Protein AF-A0A353RGP3-F1 (afdb_monomer_lite)

Structure (mmCIF, N/CA/C/O backbone):
data_AF-A0A353RGP3-F1
#
_entry.id   AF-A0A353RGP3-F1
#
loop_
_atom_site.group_PDB
_atom_site.id
_atom_site.type_symb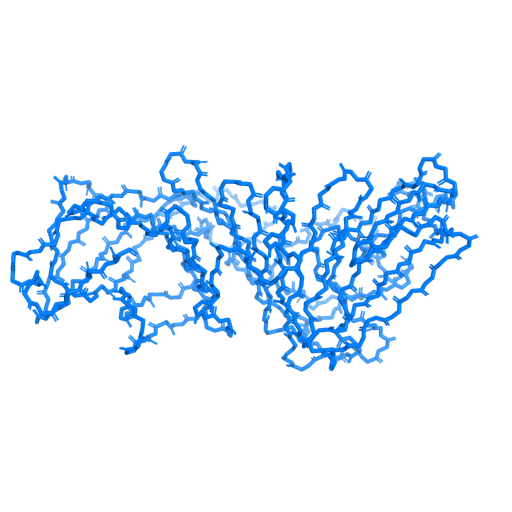ol
_atom_site.label_atom_id
_atom_site.label_alt_id
_atom_site.label_comp_id
_atom_site.label_asym_id
_atom_site.label_entity_id
_atom_site.label_seq_id
_atom_site.pdbx_PDB_ins_code
_atom_site.Cartn_x
_atom_site.Cartn_y
_atom_site.Cartn_z
_atom_site.occupancy
_atom_site.B_iso_or_equiv
_atom_site.auth_seq_id
_atom_site.auth_comp_id
_atom_site.auth_asym_id
_atom_site.auth_atom_id
_atom_site.pdbx_PDB_model_num
ATOM 1 N N . GLU A 1 1 ? 19.957 9.203 -14.645 1.00 92.19 1 GLU A N 1
ATOM 2 C CA . GLU A 1 1 ? 20.207 8.763 -16.034 1.00 92.19 1 GLU A CA 1
ATOM 3 C C . GLU A 1 1 ? 19.770 7.311 -16.188 1.00 92.19 1 GLU A C 1
ATOM 5 O O . GLU A 1 1 ? 20.134 6.504 -15.337 1.00 92.19 1 GLU A O 1
ATOM 10 N N . GLY A 1 2 ? 18.933 7.012 -17.188 1.00 96.81 2 GLY A N 1
ATOM 11 C CA . GLY A 1 2 ? 18.389 5.671 -17.462 1.00 96.81 2 GLY A CA 1
ATOM 12 C C . GLY A 1 2 ? 17.226 5.215 -16.568 1.00 96.81 2 GLY A C 1
ATOM 13 O O . GLY A 1 2 ? 16.863 4.045 -16.596 1.00 96.81 2 GLY A O 1
ATOM 14 N N . TRP A 1 3 ? 16.645 6.101 -15.751 1.00 98.00 3 TRP A N 1
ATOM 15 C CA . TRP A 1 3 ? 15.533 5.753 -14.856 1.00 98.00 3 TRP A CA 1
ATOM 16 C C . TRP A 1 3 ? 14.263 5.433 -15.649 1.00 98.00 3 TRP A C 1
ATOM 18 O O . TRP A 1 3 ? 13.801 6.271 -16.420 1.00 98.00 3 TRP A O 1
ATOM 28 N N . ASN A 1 4 ? 13.668 4.260 -15.452 1.00 98.31 4 ASN A N 1
ATOM 29 C CA . ASN A 1 4 ? 12.366 3.945 -16.022 1.00 98.31 4 ASN A CA 1
ATOM 30 C C . ASN A 1 4 ? 11.269 4.626 -15.192 1.00 98.31 4 ASN A C 1
ATOM 32 O O . ASN A 1 4 ? 10.937 4.170 -14.097 1.00 98.31 4 ASN A O 1
ATOM 36 N N . TRP A 1 5 ? 10.703 5.699 -15.742 1.00 98.19 5 TRP A N 1
ATOM 37 C CA . TRP A 1 5 ? 9.680 6.527 -15.101 1.00 98.19 5 TRP A CA 1
ATOM 38 C C . TRP A 1 5 ? 8.355 5.800 -14.824 1.00 98.19 5 TRP A C 1
ATOM 40 O O . TRP A 1 5 ? 7.629 6.224 -13.931 1.00 98.19 5 TRP A O 1
ATOM 50 N N . ASN A 1 6 ? 8.067 4.684 -15.507 1.00 98.44 6 ASN A N 1
ATOM 51 C CA . ASN A 1 6 ? 6.896 3.849 -15.202 1.00 98.44 6 ASN A CA 1
ATOM 52 C C . ASN A 1 6 ? 7.060 3.042 -13.903 1.00 98.44 6 ASN A C 1
ATOM 54 O O . ASN A 1 6 ? 6.077 2.612 -13.306 1.00 98.44 6 ASN A O 1
ATOM 58 N N . ARG A 1 7 ? 8.306 2.804 -13.469 1.00 98.44 7 ARG A N 1
ATOM 59 C CA . ARG A 1 7 ? 8.647 1.852 -12.401 1.00 98.44 7 ARG A CA 1
ATOM 60 C C . ARG A 1 7 ? 9.170 2.539 -11.148 1.00 98.44 7 ARG A C 1
ATOM 62 O O . ARG A 1 7 ? 10.237 2.205 -10.623 1.00 98.44 7 ARG A O 1
ATOM 69 N N . ASN A 1 8 ? 8.435 3.532 -10.666 1.00 98.25 8 ASN A N 1
ATOM 70 C CA . ASN A 1 8 ? 8.733 4.116 -9.364 1.00 98.25 8 ASN A CA 1
ATOM 71 C C . ASN A 1 8 ? 8.460 3.067 -8.259 1.00 98.25 8 ASN A C 1
ATOM 73 O O . ASN A 1 8 ? 7.418 2.414 -8.289 1.00 98.25 8 ASN A O 1
ATOM 77 N N . PRO A 1 9 ? 9.367 2.847 -7.288 1.00 98.50 9 PRO A N 1
ATOM 78 C CA . PRO A 1 9 ? 9.161 1.831 -6.253 1.00 98.50 9 PRO A CA 1
ATOM 79 C C . PRO A 1 9 ? 7.832 2.006 -5.500 1.00 98.50 9 PRO A C 1
ATOM 81 O O . PRO A 1 9 ? 7.500 3.105 -5.063 1.00 98.50 9 PRO A O 1
ATOM 84 N N . GLY A 1 10 ? 7.069 0.920 -5.358 1.00 98.38 10 GLY A N 1
ATOM 85 C CA . GLY A 1 10 ? 5.761 0.881 -4.693 1.00 98.38 10 GLY A CA 1
ATOM 86 C C . GLY A 1 10 ? 4.559 1.284 -5.561 1.00 98.38 10 GLY A C 1
ATOM 87 O O . GLY A 1 10 ? 3.410 1.047 -5.163 1.00 98.38 10 GLY A O 1
ATOM 88 N N . THR A 1 11 ? 4.768 1.861 -6.750 1.00 98.56 11 THR A N 1
ATOM 89 C CA . THR A 1 11 ? 3.653 2.258 -7.622 1.00 98.56 11 THR A CA 1
ATOM 90 C C . THR A 1 11 ? 3.042 1.058 -8.332 1.00 98.56 11 THR A C 1
ATOM 92 O O . THR A 1 11 ? 3.739 0.101 -8.663 1.00 98.56 11 THR A O 1
ATOM 95 N N . THR A 1 12 ? 1.737 1.144 -8.589 1.00 98.81 12 THR A N 1
ATOM 96 C CA . THR A 1 12 ? 1.037 0.310 -9.573 1.00 98.81 12 THR A CA 1
ATOM 97 C C . THR A 1 12 ? 0.704 1.219 -10.745 1.00 98.81 12 THR A C 1
ATOM 99 O O . THR A 1 12 ? 0.078 2.253 -10.521 1.00 98.81 12 THR A O 1
ATOM 102 N N . ALA A 1 13 ? 1.174 0.895 -11.945 1.00 98.56 13 ALA A N 1
ATOM 103 C CA . ALA A 1 13 ? 1.068 1.774 -13.106 1.00 98.56 13 ALA A CA 1
ATOM 104 C C . ALA A 1 13 ? 0.957 0.977 -14.408 1.00 98.56 13 ALA A C 1
ATOM 106 O O . ALA A 1 13 ? 1.430 -0.158 -14.497 1.00 98.56 13 ALA A O 1
ATOM 107 N N . ILE A 1 14 ? 0.365 1.600 -15.424 1.00 98.69 14 ILE A N 1
ATOM 108 C CA . ILE A 1 14 ? 0.393 1.114 -16.804 1.00 98.69 14 ILE A CA 1
ATOM 109 C C . ILE A 1 14 ? 1.743 1.520 -17.406 1.00 98.69 14 ILE A C 1
ATOM 111 O O . ILE A 1 14 ? 2.134 2.684 -17.342 1.00 98.69 14 ILE A O 1
ATOM 115 N N . CYS A 1 15 ? 2.486 0.562 -17.951 1.00 98.25 15 CYS A N 1
ATOM 116 C CA . CYS A 1 15 ? 3.842 0.781 -18.445 1.00 98.25 15 CYS A CA 1
ATOM 117 C C . CYS A 1 15 ? 3.842 1.306 -19.881 1.00 98.25 15 CYS A C 1
ATOM 119 O O . CYS A 1 15 ? 3.838 0.542 -20.844 1.00 98.25 15 CYS A O 1
ATOM 121 N N . LEU A 1 16 ? 3.886 2.630 -20.006 1.00 98.38 16 LEU A N 1
ATOM 122 C CA . LEU A 1 16 ? 3.786 3.348 -21.270 1.00 98.38 16 LEU A CA 1
ATOM 123 C C . LEU A 1 16 ? 5.166 3.659 -21.888 1.00 98.38 16 LEU A C 1
ATOM 125 O O . LEU A 1 16 ? 6.146 3.887 -21.168 1.00 98.38 16 LEU A O 1
ATOM 129 N N . PRO A 1 17 ? 5.262 3.767 -23.225 1.00 97.62 17 PRO A N 1
ATOM 130 C CA . PRO A 1 17 ? 6.344 4.489 -23.888 1.00 97.62 17 PRO A CA 1
ATOM 131 C C . PRO A 1 17 ? 6.471 5.915 -23.337 1.00 97.62 17 PRO A C 1
ATOM 133 O O . PRO A 1 17 ? 5.469 6.537 -22.983 1.00 97.62 17 PRO A O 1
ATOM 136 N N . LEU A 1 18 ? 7.689 6.466 -23.299 1.00 96.38 18 LEU A N 1
ATOM 137 C CA . LEU A 1 18 ? 7.938 7.785 -22.696 1.00 96.38 18 LEU A CA 1
ATOM 138 C C . LEU A 1 18 ? 7.139 8.909 -23.363 1.00 96.38 18 LEU A C 1
ATOM 140 O O . LEU A 1 18 ? 6.776 9.875 -22.703 1.00 96.38 18 LEU A O 1
ATOM 144 N N . GLU A 1 19 ? 6.850 8.783 -24.655 1.00 94.81 19 GLU A N 1
ATOM 145 C CA . GLU A 1 19 ? 6.050 9.738 -25.422 1.00 94.81 19 GLU A CA 1
ATOM 146 C C . GLU A 1 19 ? 4.593 9.793 -24.941 1.00 94.81 19 GLU A C 1
ATOM 148 O O . GLU A 1 19 ? 3.981 10.860 -24.982 1.00 94.81 19 GLU A O 1
ATOM 153 N N . LEU A 1 20 ? 4.049 8.662 -24.477 1.00 96.75 20 LEU A N 1
ATOM 154 C CA . LEU A 1 20 ? 2.699 8.572 -23.919 1.00 96.75 20 LEU A CA 1
ATOM 155 C C . LEU A 1 20 ? 2.681 8.862 -22.416 1.00 96.75 20 LEU A C 1
ATOM 157 O O . LEU A 1 20 ? 1.731 9.471 -21.938 1.00 96.75 20 LEU A O 1
ATOM 161 N N . LEU A 1 21 ? 3.737 8.477 -21.692 1.00 96.12 21 LEU A N 1
ATOM 162 C CA . LEU A 1 21 ? 3.893 8.780 -20.267 1.00 96.12 21 LEU A CA 1
ATOM 163 C C . LEU A 1 21 ? 4.088 10.280 -20.008 1.00 96.12 21 LEU A C 1
ATOM 165 O O . LEU A 1 21 ? 3.722 10.784 -18.947 1.00 96.12 21 LEU A O 1
ATOM 169 N N . ASN A 1 22 ? 4.701 10.994 -20.954 1.00 93.50 22 ASN A N 1
ATOM 170 C CA . ASN A 1 22 ? 4.860 12.435 -20.851 1.00 93.50 22 ASN A CA 1
ATOM 171 C C . ASN A 1 22 ? 3.492 13.123 -20.776 1.00 93.50 22 ASN A C 1
ATOM 173 O O . ASN A 1 22 ? 2.547 12.726 -21.464 1.00 93.50 22 ASN A O 1
ATOM 177 N N . SER A 1 23 ? 3.411 14.191 -19.978 1.00 92.50 23 SER A N 1
ATOM 178 C CA . SER A 1 23 ? 2.172 14.956 -19.851 1.00 92.50 23 SER A CA 1
ATOM 179 C C . SER A 1 23 ? 1.681 15.396 -21.237 1.00 92.50 23 SER A C 1
ATOM 181 O O . SER A 1 23 ? 2.466 15.935 -22.026 1.00 92.50 23 SER A O 1
ATOM 183 N N . PRO A 1 24 ? 0.392 15.189 -21.561 1.00 90.25 24 PRO A N 1
ATOM 184 C CA . PRO A 1 24 ? -0.182 15.663 -22.815 1.00 90.25 24 PRO A CA 1
ATOM 185 C C . PRO A 1 24 ? -0.353 17.192 -22.835 1.00 90.25 24 PRO A C 1
ATOM 187 O O . PRO A 1 24 ? -0.714 17.739 -23.879 1.00 90.25 24 PRO A O 1
ATOM 190 N N . PHE A 1 25 ? -0.136 17.873 -21.702 1.00 87.38 25 PHE A N 1
ATOM 191 C CA . PHE A 1 25 ? -0.271 19.318 -21.553 1.00 87.38 25 PHE A CA 1
ATOM 192 C C . PHE A 1 25 ? 1.096 20.000 -21.644 1.00 87.38 25 PHE A C 1
ATOM 194 O O . PHE A 1 25 ? 2.073 19.562 -21.044 1.00 87.38 25 PHE A O 1
ATOM 201 N N . THR A 1 26 ? 1.154 21.096 -22.399 1.00 83.75 26 THR A N 1
ATOM 202 C CA . THR A 1 26 ? 2.377 21.894 -22.592 1.00 83.75 26 THR A CA 1
ATOM 203 C C . THR A 1 26 ? 2.616 22.912 -21.478 1.00 83.75 26 THR A C 1
ATOM 205 O O . THR A 1 26 ? 3.708 23.465 -21.377 1.00 83.75 26 THR A O 1
ATOM 208 N N . GLU A 1 27 ? 1.594 23.184 -20.668 1.00 84.88 27 GLU A N 1
ATOM 209 C CA . GLU A 1 27 ? 1.651 24.062 -19.499 1.00 84.88 27 GLU A CA 1
ATOM 210 C C . GLU A 1 27 ? 1.752 23.237 -18.205 1.00 84.88 27 GLU A C 1
ATOM 212 O O . GLU A 1 27 ? 1.810 22.007 -18.234 1.00 84.88 27 GLU A O 1
ATOM 217 N N . SER A 1 28 ? 1.774 23.911 -17.055 1.00 83.69 28 SER A N 1
ATOM 218 C CA . SER A 1 28 ? 1.769 23.251 -15.749 1.00 83.69 28 SER A CA 1
ATOM 219 C C . SER A 1 28 ? 0.541 22.354 -15.581 1.00 83.69 28 SER A C 1
ATOM 221 O O . SER A 1 28 ? -0.589 22.839 -15.611 1.00 83.69 28 SER A O 1
ATOM 223 N N . ASP A 1 29 ? 0.765 21.067 -15.318 1.00 82.12 29 ASP A N 1
ATOM 224 C CA . ASP A 1 29 ? -0.290 20.120 -14.955 1.00 82.12 29 ASP A CA 1
ATOM 225 C C . ASP A 1 29 ? -0.086 19.625 -13.518 1.00 82.12 29 ASP A C 1
ATOM 227 O O . ASP A 1 29 ? 0.984 19.141 -13.148 1.00 82.12 29 ASP A O 1
ATOM 231 N N . MET A 1 30 ? -1.121 19.784 -12.693 1.00 87.00 30 MET A N 1
ATOM 232 C CA . MET A 1 30 ? -1.147 19.395 -11.279 1.00 87.00 30 MET A CA 1
ATOM 233 C C . MET A 1 30 ? -2.349 18.486 -11.052 1.00 87.00 30 MET A C 1
ATOM 235 O O . MET A 1 30 ? -3.395 18.895 -10.540 1.00 87.00 30 MET A O 1
ATOM 239 N N . LEU A 1 31 ? -2.208 17.248 -11.511 1.00 88.06 31 LEU A N 1
ATOM 240 C CA . LEU A 1 31 ? -3.274 16.260 -11.471 1.00 88.06 31 LEU A CA 1
ATOM 241 C C . LEU A 1 31 ? -3.596 15.832 -10.046 1.00 88.06 31 LEU A C 1
ATOM 243 O O . LEU A 1 31 ? -2.727 15.413 -9.285 1.00 88.06 31 LEU A O 1
ATOM 247 N N . ARG A 1 32 ? -4.886 15.884 -9.719 1.00 88.50 32 ARG A N 1
ATOM 248 C CA . ARG A 1 32 ? -5.438 15.335 -8.481 1.00 88.50 32 ARG A CA 1
ATOM 249 C C . ARG A 1 32 ? -6.135 14.016 -8.770 1.00 88.50 32 ARG A C 1
ATOM 251 O O . ARG A 1 32 ? -6.745 13.844 -9.830 1.00 88.50 32 ARG A O 1
ATOM 258 N N . GLN A 1 33 ? -6.084 13.117 -7.794 1.00 91.12 33 GLN A N 1
ATOM 259 C CA . GLN A 1 33 ? -6.809 11.852 -7.840 1.00 91.12 33 GLN A CA 1
ATOM 260 C C . GLN A 1 33 ? -8.323 12.094 -8.028 1.00 91.12 33 GLN A C 1
ATOM 262 O O . GLN A 1 33 ? -8.849 13.155 -7.662 1.00 91.12 33 GLN A O 1
ATOM 267 N N . PRO A 1 34 ? -9.047 11.161 -8.667 1.00 92.12 34 PRO A N 1
ATOM 268 C CA . PRO A 1 34 ? -10.508 11.194 -8.698 1.00 92.12 34 PRO A CA 1
ATOM 269 C C . PRO A 1 34 ? -11.131 10.821 -7.342 1.00 92.12 34 PRO A C 1
ATOM 271 O O . PRO A 1 34 ? -12.270 11.199 -7.086 1.00 92.12 34 PRO A O 1
ATOM 274 N N . HIS A 1 35 ? -10.385 10.129 -6.478 1.00 94.19 35 HIS A N 1
ATOM 275 C CA . HIS A 1 35 ? -10.807 9.724 -5.139 1.00 94.19 35 HIS A CA 1
ATOM 276 C C . HIS A 1 35 ? -10.202 10.629 -4.061 1.00 94.19 35 HIS A C 1
ATOM 278 O O . HIS A 1 35 ? -9.105 11.161 -4.246 1.00 94.19 35 HIS A O 1
ATOM 284 N N . THR A 1 36 ? -10.901 10.771 -2.933 1.00 94.00 36 THR A N 1
ATOM 285 C CA . THR A 1 36 ? -10.428 11.548 -1.777 1.00 94.00 36 THR A CA 1
ATOM 286 C C . THR A 1 36 ? -9.772 10.684 -0.699 1.00 94.00 36 THR A C 1
ATOM 288 O O . THR A 1 36 ? -8.920 11.179 0.034 1.00 94.00 36 THR A O 1
ATOM 291 N N . PHE A 1 37 ? -10.077 9.381 -0.645 1.00 97.38 37 PHE A N 1
ATOM 292 C CA . PHE A 1 37 ? -9.429 8.449 0.278 1.00 97.38 37 PHE A CA 1
ATOM 293 C C . PHE A 1 37 ? -7.980 8.172 -0.139 1.00 97.38 37 PHE A C 1
ATOM 295 O O . PHE A 1 37 ? -7.713 7.273 -0.942 1.00 97.38 37 PHE A O 1
ATOM 302 N N . ALA A 1 38 ? -7.049 8.965 0.388 1.00 97.06 38 ALA A N 1
ATOM 303 C CA . ALA A 1 38 ? -5.611 8.776 0.250 1.00 97.06 38 ALA A CA 1
ATOM 304 C C . ALA A 1 38 ? -4.868 9.479 1.393 1.00 97.06 38 ALA A C 1
ATOM 306 O O . ALA A 1 38 ? -4.901 10.702 1.494 1.00 97.06 38 ALA A O 1
ATOM 307 N N . GLY A 1 39 ? -4.148 8.733 2.227 1.00 97.69 39 GLY A N 1
ATOM 308 C CA . GLY A 1 39 ? -3.367 9.336 3.304 1.00 97.69 39 GLY A CA 1
ATOM 309 C C . GLY A 1 39 ? -2.693 8.327 4.218 1.00 97.69 39 GLY A C 1
ATOM 310 O O . GLY A 1 39 ? -2.694 7.123 3.956 1.00 97.69 39 GLY A O 1
ATOM 311 N N . ALA A 1 40 ? -2.092 8.841 5.289 1.00 97.56 40 ALA A N 1
ATOM 312 C CA . ALA A 1 40 ? -1.402 8.052 6.298 1.00 97.56 40 ALA A CA 1
ATOM 313 C C . ALA A 1 40 ? -2.039 8.233 7.682 1.00 97.56 40 ALA A C 1
ATOM 315 O O . ALA A 1 40 ? -2.587 9.284 7.995 1.00 97.56 40 ALA A O 1
ATOM 316 N N . SER A 1 41 ? -1.950 7.200 8.513 1.00 97.75 41 SER A N 1
ATOM 317 C CA . SER A 1 41 ? -2.263 7.226 9.939 1.00 97.75 41 SER A CA 1
ATOM 318 C C . SER A 1 41 ? -1.069 6.699 10.720 1.00 97.75 41 SER A C 1
ATOM 320 O O . SER A 1 41 ? -0.183 6.024 10.185 1.00 97.75 41 SER A O 1
ATOM 322 N N . GLN A 1 42 ? -1.061 7.028 12.000 1.00 97.25 42 GLN A N 1
ATOM 323 C CA . GLN A 1 42 ? -0.076 6.602 12.967 1.00 97.25 42 GLN A CA 1
ATOM 324 C C . GLN A 1 42 ? -0.771 6.003 14.186 1.00 97.25 42 GLN A C 1
ATOM 326 O O . GLN A 1 42 ? -1.946 6.269 14.462 1.00 97.25 42 GLN A O 1
ATOM 331 N N . PHE A 1 43 ? -0.013 5.202 14.922 1.00 97.88 43 PHE A N 1
ATOM 332 C CA . PHE A 1 43 ? -0.465 4.578 16.150 1.00 97.88 43 PHE A CA 1
ATOM 333 C C . PHE A 1 43 ? 0.676 4.477 17.161 1.00 97.88 43 PHE A C 1
ATOM 335 O O . PHE A 1 43 ? 1.842 4.306 16.788 1.00 97.88 43 PHE A O 1
ATOM 342 N N . ASN A 1 44 ? 0.330 4.586 18.445 1.00 94.81 44 ASN A N 1
ATOM 343 C CA . ASN A 1 44 ? 1.261 4.610 19.565 1.00 94.81 44 ASN A CA 1
ATOM 344 C C . ASN A 1 44 ? 2.328 5.703 19.403 1.00 94.81 44 ASN A C 1
ATOM 346 O O . ASN A 1 44 ? 3.528 5.443 19.503 1.00 94.81 44 ASN A O 1
ATOM 350 N N . LYS A 1 45 ? 1.883 6.940 19.133 1.00 91.88 45 LYS A N 1
ATOM 351 C CA . LYS A 1 45 ? 2.764 8.114 18.959 1.00 91.88 45 LYS A CA 1
ATOM 352 C C . LYS A 1 45 ? 3.778 7.955 17.816 1.00 91.88 45 LYS A C 1
ATOM 354 O O . LYS A 1 45 ? 4.908 8.431 17.919 1.00 91.88 45 LYS A O 1
ATOM 359 N N . GLY A 1 46 ? 3.373 7.287 16.736 1.00 94.31 46 GLY A N 1
ATOM 360 C CA . GLY A 1 46 ? 4.197 7.130 15.535 1.00 94.31 46 GLY A CA 1
ATOM 361 C C . GLY A 1 46 ? 5.140 5.928 15.539 1.00 94.31 46 GLY A C 1
ATOM 362 O O . GLY A 1 46 ? 5.951 5.816 14.626 1.00 94.31 46 GLY A O 1
ATOM 363 N N . GLU A 1 47 ? 5.046 5.020 16.518 1.00 96.81 47 GLU A N 1
ATOM 364 C CA . GLU A 1 47 ? 5.790 3.750 16.474 1.00 96.81 47 GLU A CA 1
ATOM 365 C C . GLU A 1 47 ? 5.333 2.865 15.303 1.00 96.81 47 GLU A C 1
ATOM 367 O O . GLU A 1 47 ? 6.142 2.173 14.682 1.00 96.81 47 GLU A O 1
ATOM 372 N N . PHE A 1 48 ? 4.037 2.910 14.989 1.00 98.38 48 PHE A N 1
ATOM 373 C CA . PHE A 1 48 ? 3.429 2.156 13.900 1.00 98.38 48 PHE A CA 1
ATOM 374 C C . PHE A 1 48 ? 2.723 3.097 12.933 1.00 98.38 48 PHE A C 1
ATOM 376 O O . PHE A 1 48 ? 2.174 4.125 13.338 1.00 98.38 48 PHE A O 1
ATOM 383 N N . GLY A 1 49 ? 2.720 2.726 11.655 1.00 98.38 49 GLY A N 1
ATOM 384 C CA . GLY A 1 49 ? 2.130 3.536 10.598 1.00 98.38 49 GLY A CA 1
ATOM 385 C C . GLY A 1 49 ? 1.311 2.713 9.621 1.00 98.38 49 GLY A C 1
ATOM 386 O O . GLY A 1 49 ? 1.555 1.524 9.411 1.00 98.38 49 GLY A O 1
ATOM 387 N N . MET A 1 50 ? 0.353 3.372 8.989 1.00 98.69 50 MET A N 1
ATOM 388 C CA . MET A 1 50 ? -0.430 2.812 7.899 1.00 98.69 50 MET A CA 1
ATOM 389 C C . MET A 1 50 ? -0.636 3.880 6.833 1.00 98.69 50 MET A C 1
ATOM 391 O O . MET A 1 50 ? -0.873 5.035 7.158 1.00 98.69 50 MET A O 1
ATOM 395 N N . PHE A 1 51 ? -0.562 3.500 5.567 1.00 98.81 51 PHE A N 1
ATOM 396 C CA . PHE A 1 51 ? -0.970 4.313 4.428 1.00 98.81 51 PHE A CA 1
ATOM 397 C C . PHE A 1 51 ? -2.043 3.555 3.658 1.00 98.81 51 PHE A C 1
ATOM 399 O O . PHE A 1 51 ? -1.922 2.342 3.480 1.00 98.81 51 PHE A O 1
ATOM 406 N N . ALA A 1 52 ? -3.065 4.248 3.171 1.00 98.75 52 ALA A N 1
ATOM 407 C CA . ALA A 1 52 ? -4.061 3.664 2.285 1.00 98.75 52 ALA A CA 1
ATOM 408 C C . ALA A 1 52 ? -4.510 4.676 1.237 1.00 98.75 52 ALA A C 1
ATOM 410 O O . ALA A 1 52 ? -4.545 5.878 1.497 1.00 98.75 52 ALA A O 1
ATOM 411 N N . MET A 1 53 ? -4.853 4.183 0.048 1.00 98.56 53 MET A N 1
ATOM 412 C CA . MET A 1 53 ? -5.462 4.999 -0.992 1.00 98.56 53 MET A CA 1
ATOM 413 C C . MET A 1 53 ? -6.351 4.198 -1.944 1.00 98.56 53 MET A C 1
ATOM 415 O O . MET A 1 53 ? -6.053 3.040 -2.259 1.00 98.56 53 MET A O 1
ATOM 419 N N . LYS A 1 54 ? -7.375 4.863 -2.483 1.00 98.50 54 LYS A N 1
ATOM 420 C CA . LYS A 1 54 ? -7.995 4.501 -3.762 1.00 98.50 54 LYS A CA 1
ATOM 421 C C . LYS A 1 54 ? -7.253 5.231 -4.878 1.00 98.50 54 LYS A C 1
ATOM 423 O O . LYS A 1 54 ? -7.289 6.456 -4.968 1.00 98.50 54 LYS A O 1
ATOM 428 N N . LEU A 1 55 ? -6.546 4.478 -5.708 1.00 98.06 55 LEU A N 1
ATOM 429 C CA . LEU A 1 55 ? -5.841 4.981 -6.879 1.00 98.06 55 LEU A CA 1
ATOM 430 C C . LEU A 1 55 ? -6.777 4.948 -8.085 1.00 98.06 55 LEU A C 1
ATOM 432 O O . LEU A 1 55 ? -7.447 3.942 -8.313 1.00 98.06 55 LEU A O 1
ATOM 436 N N . GLY A 1 56 ? -6.770 6.016 -8.876 1.00 97.25 56 GLY A N 1
ATOM 437 C CA . GLY A 1 56 ? -7.400 6.010 -10.188 1.00 97.25 56 GLY A CA 1
ATOM 438 C C . GLY A 1 56 ? -6.908 7.132 -11.088 1.00 97.25 56 GLY A C 1
ATOM 439 O O . GLY A 1 56 ? -6.210 8.052 -10.654 1.00 97.25 56 GLY A O 1
ATOM 440 N N . GLU A 1 57 ? -7.292 7.062 -12.355 1.00 96.06 57 GLU A N 1
ATOM 441 C CA . GLU A 1 57 ? -6.953 8.072 -13.355 1.00 96.06 57 GLU A CA 1
ATOM 442 C C . GLU A 1 57 ? -8.189 8.859 -13.799 1.00 96.06 57 GLU A C 1
ATOM 444 O O . GLU A 1 57 ? -9.318 8.374 -13.788 1.00 96.06 57 GLU A O 1
ATOM 449 N N . ARG A 1 58 ? -7.983 10.131 -14.150 1.00 91.88 58 ARG A N 1
ATOM 450 C CA . ARG A 1 58 ? -9.041 11.000 -14.684 1.00 91.88 58 ARG A CA 1
ATOM 451 C C . ARG A 1 58 ? -9.208 10.734 -16.178 1.00 91.88 58 ARG A C 1
ATOM 453 O O . ARG A 1 58 ? -8.251 10.364 -16.849 1.00 91.88 58 ARG A O 1
ATOM 460 N N . ASP A 1 59 ? -10.391 11.030 -16.708 1.00 93.31 59 ASP A N 1
ATOM 461 C CA . ASP A 1 59 ? -10.624 11.017 -18.154 1.00 93.31 59 ASP A CA 1
ATOM 462 C C . ASP A 1 59 ? -9.857 12.163 -18.831 1.00 93.31 59 ASP A C 1
ATOM 464 O O . ASP A 1 59 ? -10.252 13.332 -18.767 1.00 93.31 59 ASP A O 1
ATOM 468 N N . ARG A 1 60 ? -8.685 11.831 -19.382 1.00 91.25 60 ARG A N 1
ATOM 469 C CA . ARG A 1 60 ? -7.746 12.746 -20.038 1.00 91.25 60 ARG A CA 1
ATOM 470 C C . ARG A 1 60 ? -6.940 12.000 -21.102 1.00 91.25 60 ARG A C 1
ATOM 472 O O . ARG A 1 60 ? -6.738 10.793 -21.030 1.00 91.25 60 ARG A O 1
ATOM 479 N N . LYS A 1 61 ? -6.408 12.742 -22.077 1.00 93.88 61 LYS A N 1
ATOM 480 C CA . LYS A 1 61 ? -5.507 12.197 -23.106 1.00 93.88 61 LYS A CA 1
ATOM 481 C C . LYS A 1 61 ? -4.310 11.479 -22.465 1.00 93.88 61 LYS A C 1
ATOM 483 O O . LYS A 1 61 ? -3.698 12.043 -21.572 1.00 93.88 61 LYS A O 1
ATOM 488 N N . ASN A 1 62 ? -3.948 10.299 -22.968 1.00 94.00 62 ASN A N 1
ATOM 489 C CA . ASN A 1 62 ? -2.887 9.417 -22.446 1.00 94.00 62 ASN A CA 1
ATOM 490 C C . ASN A 1 62 ? -3.152 8.809 -21.052 1.00 94.00 62 ASN A C 1
ATOM 492 O O . ASN A 1 62 ? -2.322 8.040 -20.577 1.00 94.00 62 ASN A O 1
ATOM 496 N N . PHE A 1 63 ? -4.289 9.108 -20.419 1.00 96.31 63 PHE A N 1
ATOM 497 C CA . PHE A 1 63 ? -4.733 8.449 -19.193 1.00 96.31 63 PHE A CA 1
ATOM 498 C C . PHE A 1 63 ? -5.741 7.353 -19.531 1.00 96.31 63 PHE A C 1
ATOM 500 O O . PHE A 1 63 ? -6.402 7.380 -20.569 1.00 96.31 63 PHE A O 1
ATOM 507 N N . THR A 1 64 ? -5.864 6.395 -18.626 1.00 97.44 64 THR A N 1
ATOM 508 C CA . THR A 1 64 ? -6.789 5.272 -18.688 1.00 97.44 64 THR A CA 1
ATOM 509 C C . THR A 1 64 ? -7.827 5.447 -17.574 1.00 97.44 64 THR A C 1
ATOM 511 O O . THR A 1 64 ? -7.633 4.925 -16.481 1.00 97.44 64 THR A O 1
ATOM 514 N N . PRO A 1 65 ? -8.936 6.182 -17.793 1.00 96.88 65 PRO A N 1
ATOM 515 C CA . PRO A 1 65 ? -9.923 6.468 -16.740 1.00 96.88 65 PRO A CA 1
ATOM 516 C C . PRO A 1 65 ? -10.583 5.239 -16.093 1.00 96.88 65 PRO A C 1
ATOM 518 O O . PRO A 1 65 ? -11.161 5.350 -15.015 1.00 96.88 65 PRO A O 1
ATOM 521 N N . SER A 1 66 ? -10.500 4.065 -16.725 1.00 97.94 66 SER A N 1
ATOM 522 C CA . SER A 1 66 ? -10.919 2.788 -16.134 1.00 97.94 66 SER A CA 1
ATOM 523 C C . SER A 1 66 ? -9.926 2.241 -15.095 1.00 97.94 66 SER A C 1
ATOM 525 O O . SER A 1 66 ? -10.254 1.278 -14.397 1.00 97.94 66 SER A O 1
ATOM 527 N N . PHE A 1 67 ? -8.721 2.819 -14.992 1.00 98.50 67 PHE A N 1
ATOM 528 C CA . PHE A 1 67 ? -7.696 2.378 -14.057 1.00 98.50 67 PHE A CA 1
ATOM 529 C C . PHE A 1 67 ? -8.110 2.651 -12.621 1.00 98.50 67 PHE A C 1
ATOM 531 O O . PHE A 1 67 ? -8.383 3.786 -12.230 1.00 98.50 67 PHE A O 1
ATOM 538 N N . ASN A 1 68 ? -8.133 1.580 -11.836 1.00 97.75 68 ASN A N 1
ATOM 539 C CA . ASN A 1 68 ? -8.454 1.601 -10.424 1.00 97.75 68 ASN A CA 1
ATOM 540 C C . ASN A 1 68 ? -7.565 0.603 -9.670 1.00 97.75 68 ASN A C 1
ATOM 542 O O . ASN A 1 68 ? -7.167 -0.423 -10.229 1.00 97.75 68 ASN A O 1
ATOM 546 N N . ALA A 1 69 ? -7.238 0.922 -8.418 1.00 98.69 69 ALA A N 1
ATOM 547 C CA . ALA A 1 69 ? -6.628 -0.001 -7.466 1.00 98.69 69 ALA A CA 1
ATOM 548 C C . ALA A 1 69 ? -6.839 0.488 -6.027 1.00 98.69 69 ALA A C 1
ATOM 550 O O . ALA A 1 69 ? -6.751 1.683 -5.746 1.00 98.69 69 ALA A O 1
ATOM 551 N N . HIS A 1 70 ? -7.025 -0.433 -5.089 1.00 98.81 70 HIS A N 1
ATOM 552 C CA . HIS A 1 70 ? -6.949 -0.158 -3.656 1.00 98.81 70 HIS A CA 1
ATOM 553 C C . HIS A 1 70 ? -5.562 -0.551 -3.172 1.00 98.81 70 HIS A C 1
ATOM 555 O O . HIS A 1 70 ? -5.136 -1.688 -3.367 1.00 98.81 70 HIS A O 1
ATOM 561 N N . LYS A 1 71 ? -4.824 0.389 -2.581 1.00 98.88 71 LYS A N 1
ATOM 562 C CA . LYS A 1 71 ? -3.438 0.175 -2.146 1.00 98.88 71 LYS A CA 1
ATOM 563 C C . LYS A 1 71 ? -3.325 0.509 -0.673 1.00 98.88 71 LYS A C 1
ATOM 565 O O . LYS A 1 71 ? -3.768 1.573 -0.256 1.00 98.88 71 LYS A O 1
ATOM 570 N N . SER A 1 72 ? -2.686 -0.361 0.099 1.00 98.94 72 SER A N 1
ATOM 571 C CA . SER A 1 72 ? -2.340 -0.064 1.486 1.00 98.94 72 SER A CA 1
ATOM 572 C C . SER A 1 72 ? -0.934 -0.531 1.826 1.00 98.94 72 SER A C 1
ATOM 574 O O . SER A 1 72 ? -0.418 -1.490 1.248 1.00 98.94 72 SER A O 1
ATOM 576 N N . VAL A 1 73 ? -0.316 0.156 2.777 1.00 98.88 73 VAL A N 1
ATOM 577 C CA . VAL A 1 73 ? 0.999 -0.163 3.321 1.00 98.88 73 VAL A CA 1
ATOM 578 C C . VAL A 1 73 ? 0.919 -0.087 4.837 1.00 98.88 73 VAL A C 1
ATOM 580 O O . VAL A 1 73 ? 0.425 0.896 5.375 1.00 98.88 73 VAL A O 1
ATOM 583 N N . PHE A 1 74 ? 1.418 -1.103 5.527 1.00 98.88 74 PHE A N 1
ATOM 584 C CA . PHE A 1 74 ? 1.454 -1.175 6.983 1.00 98.88 74 PHE A CA 1
ATOM 585 C C . PHE A 1 74 ? 2.905 -1.273 7.440 1.00 98.88 74 PHE A C 1
ATOM 587 O O . PHE A 1 74 ? 3.626 -2.164 6.995 1.00 98.88 74 PHE A O 1
ATOM 594 N N . ALA A 1 75 ? 3.338 -0.368 8.310 1.00 98.62 75 ALA A N 1
ATOM 595 C CA . ALA A 1 75 ? 4.691 -0.322 8.844 1.00 98.62 75 ALA A CA 1
ATOM 596 C C . ALA A 1 75 ? 4.683 -0.725 10.325 1.00 98.62 75 ALA A C 1
ATOM 598 O O . ALA A 1 75 ? 4.172 0.006 11.177 1.00 98.62 75 ALA A O 1
ATOM 599 N N . PHE A 1 76 ? 5.269 -1.889 10.616 1.00 97.88 76 PHE A N 1
ATOM 600 C CA . PHE A 1 76 ? 5.368 -2.474 11.951 1.00 97.88 76 PHE A CA 1
ATOM 601 C C . PHE A 1 76 ? 6.824 -2.772 12.319 1.00 97.88 76 PHE A C 1
ATOM 603 O O . PHE A 1 76 ? 7.402 -3.785 11.911 1.00 97.88 76 PHE A O 1
ATOM 610 N N . GLY A 1 77 ? 7.445 -1.881 13.097 1.00 95.56 77 GLY A N 1
ATOM 611 C CA . GLY A 1 77 ? 8.874 -1.971 13.398 1.00 95.56 77 GLY A CA 1
ATOM 612 C C . GLY A 1 77 ? 9.706 -1.980 12.111 1.00 95.56 77 GLY A C 1
ATOM 613 O O . GLY A 1 77 ? 9.666 -1.031 11.338 1.00 95.56 77 GLY A O 1
ATOM 614 N N . ASN A 1 78 ? 10.440 -3.067 11.855 1.00 97.31 78 ASN A N 1
ATOM 615 C CA . ASN A 1 78 ? 11.258 -3.223 10.646 1.00 97.31 78 ASN A CA 1
ATOM 616 C C . ASN A 1 78 ? 10.549 -3.947 9.480 1.00 97.31 78 ASN A C 1
ATOM 618 O O . ASN A 1 78 ? 11.211 -4.337 8.517 1.00 97.31 78 ASN A O 1
ATOM 622 N N . ARG A 1 79 ? 9.232 -4.177 9.570 1.00 98.12 79 ARG A N 1
ATOM 623 C CA . ARG A 1 79 ? 8.420 -4.833 8.533 1.00 98.12 79 ARG A CA 1
ATOM 624 C C . ARG A 1 79 ? 7.491 -3.821 7.878 1.00 98.12 79 ARG A C 1
ATOM 626 O O . ARG A 1 79 ? 6.758 -3.121 8.567 1.00 98.12 79 ARG A O 1
ATOM 633 N N . ILE A 1 80 ? 7.487 -3.787 6.552 1.00 98.75 80 ILE A N 1
ATOM 634 C CA . ILE A 1 80 ? 6.563 -2.988 5.745 1.00 98.75 80 ILE A CA 1
ATOM 635 C C . ILE A 1 80 ? 5.760 -3.948 4.872 1.00 98.75 80 ILE A C 1
ATOM 637 O O . ILE A 1 80 ? 6.328 -4.589 3.995 1.00 98.75 80 ILE A O 1
ATOM 641 N N . ILE A 1 81 ? 4.457 -4.068 5.099 1.00 98.88 81 ILE A N 1
ATOM 642 C CA . ILE A 1 81 ? 3.568 -4.970 4.361 1.00 98.88 81 ILE A CA 1
ATOM 643 C C . ILE A 1 81 ? 2.761 -4.132 3.379 1.00 98.88 81 ILE A C 1
ATOM 645 O O . ILE A 1 81 ? 2.057 -3.217 3.795 1.00 98.88 81 ILE A O 1
ATOM 649 N N . ALA A 1 82 ? 2.842 -4.437 2.089 1.00 98.94 82 ALA A N 1
ATOM 650 C CA . ALA A 1 82 ? 2.115 -3.741 1.039 1.00 98.94 82 ALA A CA 1
ATOM 651 C C . ALA A 1 82 ? 1.084 -4.673 0.400 1.00 98.94 82 ALA A C 1
ATOM 653 O O . ALA A 1 82 ? 1.433 -5.742 -0.109 1.00 98.94 82 ALA A O 1
ATOM 654 N N . LEU A 1 83 ? -0.175 -4.239 0.397 1.00 98.94 83 LEU A N 1
ATOM 655 C CA . LEU A 1 83 ? -1.300 -4.947 -0.204 1.00 98.94 83 LEU A CA 1
ATOM 656 C C . LEU A 1 83 ? -1.903 -4.115 -1.338 1.00 98.94 83 LEU A C 1
ATOM 658 O O . LEU A 1 83 ? -1.944 -2.881 -1.272 1.00 98.94 83 LEU A O 1
ATOM 662 N N . GLY A 1 84 ? -2.378 -4.803 -2.371 1.00 98.88 84 GLY A N 1
ATOM 663 C CA . GLY A 1 84 ? -3.105 -4.208 -3.483 1.00 98.88 84 GLY A CA 1
ATOM 664 C C . GLY A 1 84 ? -4.245 -5.103 -3.938 1.00 98.88 84 GLY A C 1
ATOM 665 O O . GLY A 1 84 ? -4.041 -6.306 -4.086 1.00 98.88 84 GLY A O 1
ATOM 666 N N . THR A 1 85 ? -5.421 -4.533 -4.174 1.00 98.94 85 THR A N 1
ATOM 667 C CA . THR A 1 85 ? -6.601 -5.219 -4.729 1.00 98.94 85 THR A CA 1
ATOM 668 C C . THR A 1 85 ? -7.328 -4.302 -5.705 1.00 98.94 85 THR A C 1
ATOM 670 O O . THR A 1 85 ? -6.902 -3.162 -5.916 1.00 98.94 85 THR A O 1
ATOM 673 N N . ALA A 1 86 ? -8.402 -4.799 -6.327 1.00 98.56 86 ALA A N 1
ATOM 674 C CA . ALA A 1 86 ? -9.186 -4.053 -7.304 1.00 98.56 86 ALA A CA 1
ATOM 675 C C . ALA A 1 86 ? -8.342 -3.529 -8.479 1.00 98.56 86 ALA A C 1
ATOM 677 O O . ALA A 1 86 ? -8.728 -2.544 -9.100 1.00 98.56 86 ALA A O 1
ATOM 678 N N . ILE A 1 87 ? -7.190 -4.150 -8.783 1.00 98.88 87 ILE A N 1
ATOM 679 C CA . ILE A 1 87 ? -6.291 -3.678 -9.842 1.00 98.88 87 ILE A CA 1
ATOM 680 C C . ILE A 1 87 ? -6.936 -4.023 -11.174 1.00 98.88 87 ILE A C 1
ATOM 682 O O . ILE A 1 87 ? -6.992 -5.194 -11.570 1.00 98.88 87 ILE A O 1
ATOM 686 N N . ARG A 1 88 ? -7.446 -3.000 -11.855 1.00 98.69 88 ARG A N 1
ATOM 687 C CA . ARG A 1 88 ? -8.158 -3.172 -13.119 1.00 98.69 88 ARG A CA 1
ATOM 688 C C . ARG A 1 88 ? -8.026 -1.980 -14.037 1.00 98.69 88 ARG A C 1
ATOM 690 O O . ARG A 1 88 ? -7.871 -0.867 -13.554 1.00 98.69 88 ARG A O 1
ATOM 697 N N . ASN A 1 89 ? -8.107 -2.226 -15.337 1.00 98.69 89 ASN A N 1
ATOM 698 C CA . ASN A 1 89 ? -8.303 -1.226 -16.383 1.00 98.69 89 ASN A CA 1
ATOM 699 C C . ASN A 1 89 ? -8.698 -1.922 -17.696 1.00 98.69 89 ASN A C 1
ATOM 701 O O . ASN A 1 89 ? -8.710 -3.148 -17.780 1.00 98.69 89 ASN A O 1
ATOM 705 N N . ASP A 1 90 ? -9.013 -1.136 -18.717 1.00 98.31 90 ASP A N 1
ATOM 706 C CA . ASP A 1 90 ? -9.342 -1.583 -20.073 1.00 98.31 90 ASP A CA 1
ATOM 707 C C . ASP A 1 90 ? -8.213 -1.329 -21.090 1.00 98.31 90 ASP A C 1
ATOM 709 O O . ASP A 1 90 ? -8.424 -1.504 -22.291 1.00 98.31 90 ASP A O 1
ATOM 713 N N . ASN A 1 91 ? -7.005 -0.968 -20.635 1.00 98.19 91 ASN A N 1
ATOM 714 C CA . ASN A 1 91 ? -5.861 -0.752 -21.515 1.00 98.19 91 ASN A CA 1
ATOM 715 C C . ASN A 1 91 ? -5.286 -2.095 -21.982 1.00 98.19 91 ASN A C 1
ATOM 717 O O . ASN A 1 91 ? -4.553 -2.770 -21.258 1.00 98.19 91 ASN A O 1
ATOM 721 N N . GLY A 1 92 ? -5.660 -2.486 -23.198 1.00 97.94 92 GLY A N 1
ATOM 722 C CA . GLY A 1 92 ? -5.196 -3.712 -23.843 1.00 97.94 92 GLY A CA 1
ATOM 723 C C . GLY A 1 92 ? -3.854 -3.584 -24.567 1.00 97.94 92 GLY A C 1
ATOM 724 O O . GLY A 1 92 ? -3.377 -4.581 -25.091 1.00 97.94 92 GLY A O 1
ATOM 725 N N . ASP A 1 93 ? -3.266 -2.386 -24.628 1.00 98.19 93 ASP A N 1
ATOM 726 C CA . ASP A 1 93 ? -2.056 -2.124 -25.417 1.00 98.19 93 ASP A CA 1
ATOM 727 C C . ASP A 1 93 ? -0.775 -2.184 -24.572 1.00 98.19 93 ASP A C 1
ATOM 729 O O . ASP A 1 93 ? 0.309 -2.452 -25.098 1.00 98.19 93 ASP A O 1
ATOM 733 N N . TYR A 1 94 ? -0.883 -1.905 -23.268 1.00 98.56 94 TYR A N 1
ATOM 734 C CA . TYR A 1 94 ? 0.256 -1.796 -22.359 1.00 98.56 94 TYR A CA 1
ATOM 735 C C . TYR A 1 94 ? 0.007 -2.521 -21.029 1.00 98.56 94 TYR A C 1
ATOM 737 O O . TYR A 1 94 ? -1.091 -2.453 -20.470 1.00 98.56 94 TYR A O 1
ATOM 745 N N . PRO A 1 95 ? 1.028 -3.191 -20.464 1.00 98.38 95 PRO A N 1
ATOM 746 C CA . PRO A 1 95 ? 0.855 -3.971 -19.251 1.00 98.38 95 PRO A CA 1
ATOM 747 C C . PRO A 1 95 ? 0.756 -3.080 -18.011 1.00 98.38 95 PRO A C 1
ATOM 749 O O . PRO A 1 95 ? 1.416 -2.048 -17.895 1.00 98.38 95 PRO A O 1
ATOM 752 N N . THR A 1 96 ? -0.022 -3.535 -17.036 1.00 98.88 96 THR A N 1
ATOM 753 C CA . THR A 1 96 ? -0.056 -2.992 -15.678 1.00 98.88 96 THR A CA 1
ATOM 754 C C . THR A 1 96 ? 0.957 -3.729 -14.803 1.00 98.88 96 THR A C 1
ATOM 756 O O . THR A 1 96 ? 1.014 -4.962 -14.788 1.00 98.88 96 THR A O 1
ATOM 759 N N . GLU A 1 97 ? 1.755 -2.983 -14.045 1.00 98.88 97 GLU A N 1
ATOM 760 C CA . GLU A 1 97 ? 2.822 -3.518 -13.196 1.00 98.88 97 GLU A CA 1
ATOM 761 C C . GLU A 1 97 ? 2.801 -2.862 -11.811 1.00 98.88 97 GLU A C 1
ATOM 763 O O . GLU A 1 97 ? 2.529 -1.668 -11.690 1.00 98.88 97 GLU A O 1
ATOM 768 N N . THR A 1 98 ? 3.144 -3.624 -10.768 1.00 98.94 98 THR A N 1
ATOM 769 C CA . THR A 1 98 ? 3.480 -3.074 -9.445 1.00 98.94 98 THR A CA 1
ATOM 770 C C . THR A 1 98 ? 4.976 -3.203 -9.200 1.00 98.94 98 THR A C 1
ATOM 772 O O . THR A 1 98 ? 5.509 -4.310 -9.154 1.00 98.94 98 THR A O 1
ATOM 775 N N . THR A 1 99 ? 5.680 -2.086 -9.022 1.00 98.94 99 THR A N 1
ATOM 776 C CA . THR A 1 99 ? 7.143 -2.110 -8.869 1.00 98.94 99 THR A CA 1
ATOM 777 C C . THR A 1 99 ? 7.551 -2.384 -7.427 1.00 98.94 99 THR A C 1
ATOM 779 O O . THR A 1 99 ? 7.155 -1.654 -6.522 1.00 98.94 99 THR A O 1
ATOM 782 N N . LEU A 1 100 ? 8.411 -3.383 -7.213 1.00 98.94 100 LEU A N 1
ATOM 783 C CA . LEU A 1 100 ? 9.011 -3.657 -5.905 1.00 98.94 100 LEU A CA 1
ATOM 784 C C . LEU A 1 100 ? 10.182 -2.708 -5.656 1.00 98.94 100 LEU A C 1
ATOM 786 O O . LEU A 1 100 ? 10.192 -1.957 -4.686 1.00 98.94 100 LEU A O 1
ATOM 790 N N . PHE A 1 101 ? 11.151 -2.710 -6.571 1.00 98.81 101 PHE A N 1
ATOM 791 C CA . PHE A 1 101 ? 12.292 -1.805 -6.541 1.00 98.81 101 PHE A CA 1
ATOM 792 C C . PHE A 1 101 ? 12.854 -1.574 -7.945 1.00 98.81 101 PHE A C 1
ATOM 794 O O . PHE A 1 101 ? 12.732 -2.413 -8.837 1.00 98.81 101 PHE A O 1
ATOM 801 N N . GLN A 1 102 ? 13.536 -0.442 -8.098 1.00 98.69 102 GLN A N 1
ATOM 802 C CA . GLN A 1 102 ? 14.368 -0.100 -9.244 1.00 98.69 102 GLN A CA 1
ATOM 803 C C . GLN A 1 102 ? 15.618 0.600 -8.702 1.00 98.69 102 GLN A C 1
ATOM 805 O O . GLN A 1 102 ? 15.521 1.666 -8.097 1.00 98.69 102 GLN A O 1
ATOM 810 N N . GLN A 1 103 ? 16.790 -0.014 -8.859 1.00 98.62 103 GLN A N 1
ATOM 811 C CA . GLN A 1 103 ? 18.031 0.453 -8.237 1.00 98.62 103 GLN A CA 1
ATOM 812 C C . GLN A 1 103 ? 19.164 0.496 -9.259 1.00 98.62 103 GLN A C 1
ATOM 814 O O . GLN A 1 103 ? 19.396 -0.468 -9.989 1.00 98.62 103 GLN A O 1
ATOM 819 N N . LYS A 1 104 ? 19.878 1.624 -9.313 1.00 98.19 104 LYS A N 1
ATOM 820 C CA . LYS A 1 104 ? 21.049 1.776 -10.181 1.00 98.19 104 LYS A CA 1
ATOM 821 C C . LYS A 1 104 ? 22.163 0.847 -9.699 1.00 98.19 104 LYS A C 1
ATOM 823 O O . LYS A 1 104 ? 22.473 0.816 -8.511 1.00 98.19 104 LYS A O 1
ATOM 828 N N . LEU A 1 105 ? 22.775 0.129 -10.631 1.00 98.31 105 LEU A N 1
ATOM 829 C CA . LEU A 1 105 ? 23.926 -0.724 -10.366 1.00 98.31 105 LEU A CA 1
ATOM 830 C C . LEU A 1 105 ? 25.191 0.130 -10.196 1.00 98.31 105 LEU A C 1
ATOM 832 O O . LEU A 1 105 ? 25.479 1.001 -11.019 1.00 98.31 105 LEU A O 1
ATOM 836 N N . ALA A 1 106 ? 25.960 -0.145 -9.143 1.00 97.06 106 ALA A N 1
ATOM 837 C CA . ALA A 1 106 ? 27.285 0.431 -8.916 1.00 97.06 106 ALA A CA 1
ATOM 838 C C . ALA A 1 106 ? 28.352 -0.204 -9.827 1.00 97.06 106 ALA A C 1
ATOM 840 O O . ALA A 1 106 ? 29.299 0.467 -10.231 1.00 97.06 106 ALA A O 1
ATOM 841 N N . SER A 1 107 ? 28.180 -1.482 -10.180 1.00 97.75 107 SER A N 1
ATOM 842 C CA . SER A 1 107 ? 28.949 -2.198 -11.205 1.00 97.75 107 SER A CA 1
ATOM 843 C C . SER A 1 107 ? 28.076 -3.273 -11.860 1.00 97.75 107 SER A C 1
ATOM 845 O O . SER A 1 107 ? 27.041 -3.657 -11.307 1.00 97.75 107 SER A O 1
ATOM 847 N N . LEU A 1 108 ? 28.475 -3.780 -13.029 1.00 97.56 108 LEU A N 1
ATOM 848 C CA . LEU A 1 108 ? 27.701 -4.803 -13.748 1.00 97.56 108 LEU A CA 1
ATOM 849 C C . LEU A 1 108 ? 27.577 -6.102 -12.936 1.00 97.56 108 LEU A C 1
ATOM 851 O O . LEU A 1 108 ? 26.544 -6.769 -12.967 1.00 97.56 108 LEU A O 1
ATOM 855 N N . GLU A 1 109 ? 28.594 -6.410 -12.139 1.00 96.88 109 GLU A N 1
ATOM 856 C CA . GLU A 1 109 ? 28.717 -7.611 -11.314 1.00 96.88 109 GLU A CA 1
ATOM 857 C C . GLU A 1 109 ? 28.055 -7.468 -9.938 1.00 96.88 109 GLU A C 1
ATOM 859 O O . GLU A 1 109 ? 28.008 -8.445 -9.187 1.00 96.88 109 GLU A O 1
ATOM 864 N N . GLN A 1 110 ? 27.541 -6.280 -9.582 1.00 97.81 110 GLN A N 1
ATOM 865 C CA . GLN A 1 110 ? 26.878 -6.079 -8.295 1.00 97.81 110 GLN A CA 1
ATOM 866 C C . GLN A 1 110 ? 25.743 -7.099 -8.137 1.00 97.81 110 GLN A C 1
ATOM 868 O O . GLN A 1 110 ? 24.863 -7.226 -8.997 1.00 97.81 110 GLN A O 1
ATOM 873 N N . SER A 1 111 ? 25.805 -7.874 -7.055 1.00 96.75 111 SER A N 1
ATOM 874 C CA . SER A 1 111 ? 24.911 -9.008 -6.849 1.00 96.75 111 SER A CA 1
ATOM 875 C C . SER A 1 111 ? 23.606 -8.593 -6.183 1.00 96.75 111 SER A C 1
ATOM 877 O O . SER A 1 111 ? 23.637 -7.912 -5.158 1.00 96.75 111 SER A O 1
ATOM 879 N N . LEU A 1 112 ? 22.497 -9.112 -6.696 1.00 96.19 112 LEU A N 1
ATOM 880 C CA . LEU A 1 112 ? 21.252 -9.291 -5.943 1.00 96.19 112 LEU A CA 1
ATOM 881 C C . LEU A 1 112 ? 21.153 -10.746 -5.455 1.00 96.19 112 LEU A C 1
ATOM 883 O O . LEU A 1 112 ? 21.922 -11.595 -5.912 1.00 96.19 112 LEU A O 1
ATOM 887 N N . GLU A 1 113 ? 20.239 -11.045 -4.535 1.00 97.81 113 GLU A N 1
ATOM 888 C CA . GLU A 1 113 ? 19.981 -12.421 -4.079 1.00 97.81 113 GLU A CA 1
ATOM 889 C C . GLU A 1 113 ? 18.536 -12.815 -4.389 1.00 97.81 113 GLU A C 1
ATOM 891 O O . GLU A 1 113 ? 17.621 -12.061 -4.066 1.00 97.81 113 GLU A O 1
ATOM 896 N N . ILE A 1 114 ? 18.324 -13.984 -4.993 1.00 98.00 114 ILE A N 1
ATOM 897 C CA . ILE A 1 114 ? 16.998 -14.561 -5.251 1.00 98.00 114 ILE A CA 1
ATOM 898 C C . ILE A 1 114 ? 16.962 -15.927 -4.574 1.00 98.00 114 ILE A C 1
ATOM 900 O O . ILE A 1 114 ? 17.747 -16.804 -4.915 1.00 98.00 114 ILE A O 1
ATOM 904 N N . ASN A 1 115 ? 16.073 -16.112 -3.600 1.00 96.25 115 ASN A N 1
ATOM 905 C CA . ASN A 1 115 ? 15.922 -17.351 -2.828 1.00 96.25 115 ASN A CA 1
ATOM 906 C C . ASN A 1 115 ? 17.246 -17.886 -2.241 1.00 96.25 115 ASN A C 1
ATOM 908 O O . ASN A 1 115 ? 17.481 -19.092 -2.212 1.00 96.25 115 ASN A O 1
ATOM 912 N N . GLY A 1 116 ? 18.125 -16.995 -1.773 1.00 94.62 116 GLY A N 1
ATOM 913 C CA . GLY A 1 116 ? 19.439 -17.364 -1.235 1.00 94.62 116 GLY A CA 1
ATOM 914 C C . GLY A 1 116 ? 20.563 -17.444 -2.274 1.00 94.62 116 GLY A C 1
ATOM 915 O O . GLY A 1 116 ? 21.735 -17.502 -1.901 1.00 94.62 116 GLY A O 1
ATOM 916 N N . GLU A 1 117 ? 20.243 -17.420 -3.569 1.00 96.69 117 GLU A N 1
ATOM 917 C CA . GLU A 1 117 ? 21.225 -17.511 -4.648 1.00 96.69 117 GLU A CA 1
ATOM 918 C C . GLU A 1 117 ? 21.672 -16.126 -5.113 1.00 96.69 117 GLU A C 1
ATOM 920 O O . GLU A 1 117 ? 20.861 -15.261 -5.450 1.00 96.69 117 GLU A O 1
ATOM 925 N N . LYS A 1 118 ? 22.989 -15.907 -5.157 1.00 97.69 118 LYS A N 1
ATOM 926 C CA . LYS A 1 118 ? 23.565 -14.654 -5.651 1.00 97.69 118 LYS A CA 1
ATOM 927 C C . LYS A 1 118 ? 23.510 -14.599 -7.172 1.00 97.69 118 LYS A C 1
ATOM 929 O O . LYS A 1 118 ? 24.073 -15.456 -7.846 1.00 97.69 118 LYS A O 1
ATOM 934 N N . VAL A 1 119 ? 22.957 -13.514 -7.699 1.00 97.56 119 VAL A N 1
ATOM 935 C CA . VAL A 1 119 ? 22.899 -13.221 -9.131 1.00 97.56 119 VAL A CA 1
ATOM 936 C C . VAL A 1 119 ? 23.786 -12.022 -9.438 1.00 97.56 119 VAL A C 1
ATOM 938 O O . VAL A 1 119 ? 23.431 -10.873 -9.171 1.00 97.56 119 VAL A O 1
ATOM 941 N N . ASN A 1 120 ? 24.959 -12.285 -10.009 1.00 96.56 120 ASN A N 1
ATOM 942 C CA . ASN A 1 120 ? 25.909 -11.263 -10.458 1.00 96.56 120 ASN A CA 1
ATOM 943 C C . ASN A 1 120 ? 25.898 -11.052 -11.983 1.00 96.56 120 ASN A C 1
ATOM 945 O O . ASN A 1 120 ? 26.409 -10.035 -12.441 1.00 96.56 120 ASN A O 1
ATOM 949 N N . GLN A 1 121 ? 25.267 -11.943 -12.756 1.00 97.88 121 GLN A N 1
ATOM 950 C CA . GLN A 1 121 ? 25.190 -11.871 -14.218 1.00 97.88 121 GLN A CA 1
ATOM 951 C C . GLN A 1 121 ? 24.596 -10.538 -14.717 1.00 97.88 121 GLN A C 1
ATOM 953 O O . GLN A 1 121 ? 23.693 -9.972 -14.094 1.00 97.88 121 GLN A O 1
ATOM 958 N N . PHE A 1 122 ? 25.100 -10.053 -15.857 1.00 97.94 122 PHE A N 1
ATOM 959 C CA . PHE A 1 122 ? 24.569 -8.905 -16.590 1.00 97.94 122 PHE A CA 1
ATOM 960 C C . PHE A 1 122 ? 24.766 -9.098 -18.113 1.00 97.94 122 PHE A C 1
ATOM 962 O O . PHE A 1 122 ? 25.890 -9.383 -18.526 1.00 97.94 122 PHE A O 1
ATOM 969 N N . PRO A 1 123 ? 23.726 -8.937 -18.955 1.00 98.06 123 PRO A N 1
ATOM 970 C CA . PRO A 1 123 ? 22.329 -8.749 -18.576 1.00 98.06 123 PRO A CA 1
ATOM 971 C C . PRO A 1 123 ? 21.755 -10.014 -17.926 1.00 98.06 123 PRO A C 1
ATOM 973 O O . PRO A 1 123 ? 22.249 -11.124 -18.127 1.00 98.06 123 PRO A O 1
ATOM 976 N N . PHE A 1 124 ? 20.703 -9.838 -17.140 1.00 98.44 124 PHE A N 1
ATOM 977 C CA . PHE A 1 124 ? 19.989 -10.918 -16.472 1.00 98.44 124 PHE A CA 1
ATOM 978 C C . PHE A 1 124 ? 18.488 -10.660 -16.537 1.00 98.44 124 PHE A C 1
ATOM 980 O O . PHE A 1 124 ? 18.046 -9.521 -16.391 1.00 98.44 124 PHE A O 1
ATOM 987 N N . ARG A 1 125 ? 17.705 -11.721 -16.719 1.00 98.25 125 ARG A N 1
ATOM 988 C CA . ARG A 1 125 ? 16.252 -11.684 -16.589 1.00 98.25 125 ARG A CA 1
ATOM 989 C C . ARG A 1 125 ? 15.756 -13.038 -16.108 1.00 98.25 125 ARG A C 1
ATOM 991 O O . ARG A 1 125 ? 16.132 -14.065 -16.667 1.00 98.25 125 ARG A O 1
ATOM 998 N N . GLN A 1 126 ? 14.890 -13.018 -15.107 1.00 98.31 126 GLN A N 1
ATOM 999 C CA . GLN A 1 126 ? 14.193 -14.188 -14.603 1.00 98.31 126 GLN A CA 1
ATOM 1000 C C . GLN A 1 126 ? 12.715 -13.860 -14.420 1.00 98.31 126 GLN A C 1
ATOM 1002 O O . GLN A 1 126 ? 12.362 -12.859 -13.799 1.00 98.31 126 GLN A O 1
ATOM 1007 N N . GLU A 1 127 ? 11.866 -14.737 -14.947 1.00 98.25 127 GLU A N 1
ATOM 1008 C CA . GLU A 1 127 ? 10.419 -14.688 -14.767 1.00 98.25 127 GLU A CA 1
ATOM 1009 C C . GLU A 1 127 ? 10.008 -15.725 -13.722 1.00 98.25 127 GLU A C 1
ATOM 1011 O O . GLU A 1 127 ? 10.259 -16.924 -13.870 1.00 98.25 127 GLU A O 1
ATOM 1016 N N . ILE A 1 128 ? 9.374 -15.266 -12.650 1.00 98.00 128 ILE A N 1
ATOM 1017 C CA . ILE A 1 128 ? 8.840 -16.103 -11.584 1.00 98.00 128 ILE A CA 1
ATOM 1018 C C . ILE A 1 128 ? 7.362 -16.347 -11.863 1.00 98.00 128 ILE A C 1
ATOM 1020 O O . ILE A 1 128 ? 6.548 -15.424 -11.894 1.00 98.00 128 ILE A O 1
ATOM 1024 N N . ASN A 1 129 ? 7.005 -17.617 -12.038 1.00 95.62 129 ASN A N 1
ATOM 1025 C CA . ASN A 1 129 ? 5.635 -18.016 -12.329 1.00 95.62 129 ASN A CA 1
ATOM 1026 C C . ASN A 1 129 ? 4.730 -17.888 -11.087 1.00 95.62 129 ASN A C 1
ATOM 1028 O O . ASN A 1 129 ? 5.118 -18.266 -9.974 1.00 95.62 129 ASN A O 1
ATOM 1032 N N . LYS A 1 130 ? 3.487 -17.435 -11.292 1.00 95.50 130 LYS A N 1
ATOM 1033 C CA . LYS A 1 130 ? 2.459 -17.365 -10.243 1.00 95.50 130 LYS A CA 1
ATOM 1034 C C . LYS A 1 130 ? 2.140 -18.711 -9.582 1.00 95.50 130 LYS A C 1
ATOM 1036 O O . LYS A 1 130 ? 1.838 -18.738 -8.396 1.00 95.50 130 LYS A O 1
ATOM 1041 N N . ASN A 1 131 ? 2.278 -19.822 -10.310 1.00 95.88 131 ASN A N 1
ATOM 1042 C CA . ASN A 1 131 ? 1.973 -21.181 -9.845 1.00 95.88 131 ASN A CA 1
ATOM 1043 C C . ASN A 1 131 ? 3.083 -21.804 -8.973 1.00 95.88 131 ASN A C 1
ATOM 1045 O O . ASN A 1 131 ? 3.050 -23.009 -8.709 1.00 95.88 131 ASN A O 1
ATOM 1049 N N . ARG A 1 132 ? 4.097 -21.030 -8.555 1.00 95.31 132 ARG A N 1
ATOM 1050 C CA . ARG A 1 132 ? 5.107 -21.509 -7.600 1.00 95.31 132 ARG A CA 1
ATOM 1051 C C . ARG A 1 132 ? 4.441 -21.966 -6.300 1.00 95.31 132 ARG A C 1
ATOM 1053 O O . ARG A 1 132 ? 3.425 -21.409 -5.902 1.00 95.31 132 ARG A O 1
ATOM 1060 N N . LYS A 1 133 ? 5.023 -22.966 -5.638 1.00 94.38 133 LYS A N 1
ATOM 1061 C CA . LYS A 1 133 ? 4.531 -23.465 -4.340 1.00 94.38 133 LYS A CA 1
ATOM 1062 C C . LYS A 1 133 ? 5.168 -22.747 -3.156 1.00 94.38 133 LYS A C 1
ATOM 1064 O O . LYS A 1 133 ? 4.514 -22.541 -2.144 1.00 94.38 133 LYS A O 1
ATOM 1069 N N . GLU A 1 134 ? 6.422 -22.350 -3.321 1.00 94.88 134 GLU A N 1
ATOM 1070 C CA . GLU A 1 134 ? 7.210 -21.687 -2.289 1.00 94.88 134 GLU A CA 1
ATOM 1071 C C . GLU A 1 134 ? 7.140 -20.161 -2.434 1.00 94.88 134 GLU A C 1
ATOM 1073 O O . GLU A 1 134 ? 6.959 -19.650 -3.549 1.00 94.88 134 GLU A O 1
ATOM 1078 N N . PRO A 1 135 ? 7.290 -19.407 -1.333 1.00 96.25 135 PRO A N 1
ATOM 1079 C CA . PRO A 1 135 ? 7.430 -17.961 -1.406 1.00 96.25 135 PRO A CA 1
ATOM 1080 C C . PRO A 1 135 ? 8.685 -17.558 -2.190 1.00 96.25 135 PRO A C 1
ATOM 1082 O O . PRO A 1 135 ? 9.641 -18.318 -2.328 1.00 96.25 135 PRO A O 1
ATOM 1085 N N . LEU A 1 136 ? 8.671 -16.331 -2.706 1.00 97.88 136 LEU A N 1
ATOM 1086 C CA . LEU A 1 136 ? 9.835 -15.707 -3.327 1.00 97.88 136 LEU A CA 1
ATOM 1087 C C . LEU A 1 136 ? 10.476 -14.758 -2.315 1.00 97.88 136 LEU A C 1
ATOM 1089 O O . LEU A 1 136 ? 9.786 -13.912 -1.746 1.00 97.88 136 LEU A O 1
ATOM 1093 N N . VAL A 1 137 ? 11.786 -14.885 -2.122 1.00 98.25 137 VAL A N 1
ATOM 1094 C CA . VAL A 1 137 ? 12.582 -13.987 -1.283 1.00 98.25 137 VAL A CA 1
ATOM 1095 C C . VAL A 1 137 ? 13.637 -13.316 -2.152 1.00 98.25 137 VAL A C 1
ATOM 1097 O O . VAL A 1 137 ? 14.436 -13.997 -2.790 1.00 98.25 137 VAL A O 1
ATOM 1100 N N . ILE A 1 138 ? 13.652 -11.987 -2.181 1.00 98.56 138 ILE A N 1
ATOM 1101 C CA . ILE A 1 138 ? 14.629 -11.203 -2.942 1.00 98.56 138 ILE A CA 1
ATOM 1102 C C . ILE A 1 138 ? 15.381 -10.304 -1.975 1.00 98.56 138 ILE A C 1
ATOM 1104 O O . ILE A 1 138 ? 14.758 -9.530 -1.257 1.00 98.56 138 ILE A O 1
ATOM 1108 N N . LYS A 1 139 ? 16.709 -10.346 -1.987 1.00 98.44 139 LYS A N 1
ATOM 1109 C CA . LYS A 1 139 ? 17.526 -9.310 -1.357 1.00 98.44 139 LYS A CA 1
ATOM 1110 C C . LYS A 1 139 ? 17.933 -8.299 -2.418 1.00 98.44 139 LYS A C 1
ATOM 1112 O O . LYS A 1 139 ? 18.614 -8.656 -3.385 1.00 98.44 139 LYS A O 1
ATOM 1117 N N . ASN A 1 140 ? 17.501 -7.055 -2.247 1.00 97.75 140 ASN A N 1
ATOM 1118 C CA . ASN A 1 140 ? 17.820 -5.979 -3.179 1.00 97.75 140 ASN A CA 1
ATOM 1119 C C . ASN A 1 140 ? 19.283 -5.500 -3.009 1.00 97.75 140 ASN A C 1
ATOM 1121 O O . ASN A 1 140 ? 20.050 -6.033 -2.203 1.00 97.75 140 ASN A O 1
ATOM 1125 N N . LEU A 1 141 ? 19.684 -4.475 -3.766 1.00 97.75 141 LEU A N 1
ATOM 1126 C CA . LEU A 1 141 ? 21.062 -3.971 -3.768 1.00 97.75 141 LEU A CA 1
ATOM 1127 C C . LEU A 1 141 ? 21.442 -3.201 -2.493 1.00 97.75 141 LEU A C 1
ATOM 1129 O O . LEU A 1 141 ? 22.632 -3.059 -2.213 1.00 97.75 141 LEU A O 1
ATOM 1133 N N . THR A 1 142 ? 20.458 -2.701 -1.739 1.00 95.81 142 THR A N 1
ATOM 1134 C CA . THR A 1 142 ? 20.655 -1.992 -0.460 1.00 95.81 142 THR A CA 1
ATOM 1135 C C . THR A 1 142 ? 20.658 -2.930 0.744 1.00 95.81 142 THR A C 1
ATOM 1137 O O . THR A 1 142 ? 21.105 -2.537 1.816 1.00 95.81 142 THR A O 1
ATOM 1140 N N . GLY A 1 143 ? 20.261 -4.190 0.557 1.00 96.69 143 GLY A N 1
ATOM 1141 C CA . GLY A 1 143 ? 20.278 -5.225 1.586 1.00 96.69 143 GLY A CA 1
ATOM 1142 C C . GLY A 1 143 ? 18.918 -5.534 2.209 1.00 96.69 143 GLY A C 1
ATOM 1143 O O . GLY A 1 143 ? 18.858 -6.429 3.055 1.00 96.69 143 GLY A O 1
ATOM 1144 N N . ASP A 1 144 ? 17.855 -4.864 1.763 1.00 98.06 144 ASP A N 1
ATOM 1145 C CA . ASP A 1 144 ? 16.479 -5.102 2.196 1.00 98.06 144 ASP A CA 1
ATOM 1146 C C . ASP A 1 144 ? 15.941 -6.393 1.579 1.00 98.06 144 ASP A C 1
ATOM 1148 O O . ASP A 1 144 ? 16.209 -6.704 0.410 1.00 98.06 144 ASP A O 1
ATOM 1152 N N . TYR A 1 145 ? 15.146 -7.130 2.353 1.00 98.56 145 TYR A N 1
ATOM 1153 C CA . TYR A 1 145 ? 14.521 -8.364 1.889 1.00 98.56 145 TYR A CA 1
ATOM 1154 C C . TYR A 1 145 ? 13.072 -8.118 1.494 1.00 98.56 145 TYR A C 1
ATOM 1156 O O . TYR A 1 145 ? 12.287 -7.607 2.283 1.00 98.56 145 TYR A O 1
ATOM 1164 N N . TYR A 1 146 ? 12.706 -8.551 0.298 1.00 98.75 146 TYR A N 1
ATOM 1165 C CA . TYR A 1 146 ? 11.341 -8.591 -0.199 1.00 98.75 146 TYR A CA 1
ATOM 1166 C C . TYR A 1 146 ? 10.850 -10.028 -0.116 1.00 98.75 146 TYR A C 1
ATOM 11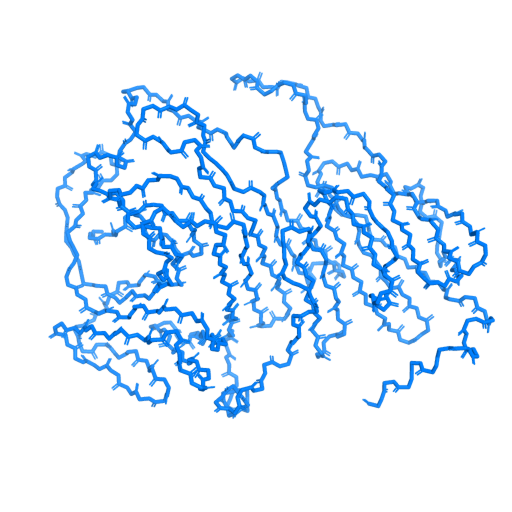68 O O . TYR A 1 146 ? 11.462 -10.927 -0.689 1.00 98.75 146 TYR A O 1
ATOM 1176 N N . PHE A 1 147 ? 9.746 -10.245 0.584 1.00 98.69 147 PHE A N 1
ATOM 1177 C CA . PHE A 1 147 ? 9.054 -11.523 0.660 1.00 98.69 147 PHE A CA 1
ATOM 1178 C C . PHE A 1 147 ? 7.732 -11.438 -0.085 1.00 98.69 147 PHE A C 1
ATOM 1180 O O . PHE A 1 147 ? 6.934 -10.539 0.174 1.00 98.69 147 PHE A O 1
ATOM 1187 N N . LEU A 1 148 ? 7.488 -12.395 -0.977 1.00 98.44 148 LEU A N 1
ATOM 1188 C CA . LEU A 1 148 ? 6.265 -12.472 -1.761 1.00 98.44 148 LEU A CA 1
ATOM 1189 C C . LEU A 1 148 ? 5.634 -13.861 -1.619 1.00 98.44 148 LEU A C 1
ATOM 1191 O O . LEU A 1 148 ? 6.229 -14.840 -2.102 1.00 98.44 148 LEU A O 1
ATOM 1195 N N . PRO A 1 149 ? 4.419 -13.977 -1.046 1.00 96.94 149 PRO A N 1
ATOM 1196 C CA . PRO A 1 149 ? 3.699 -15.242 -1.030 1.00 96.94 149 PRO A CA 1
ATOM 1197 C C . PRO A 1 149 ? 3.420 -15.735 -2.463 1.00 96.94 149 PRO A C 1
ATOM 1199 O O . PRO A 1 149 ? 3.391 -14.919 -3.397 1.00 96.94 149 PRO A O 1
ATOM 1202 N N . PRO A 1 150 ? 3.233 -17.055 -2.659 1.00 96.56 150 PRO A N 1
ATOM 1203 C CA . PRO A 1 150 ? 2.800 -17.646 -3.928 1.00 96.56 150 PRO A CA 1
ATOM 1204 C C . PRO A 1 150 ? 1.586 -16.957 -4.575 1.00 96.56 150 PRO A C 1
ATOM 1206 O O . PRO A 1 150 ? 0.857 -16.217 -3.923 1.00 96.56 150 PRO A O 1
ATOM 1209 N N . GLY A 1 151 ? 1.336 -17.235 -5.859 1.00 96.56 151 GLY A N 1
ATOM 1210 C CA . GLY A 1 151 ? 0.142 -16.749 -6.569 1.00 96.56 151 GLY A CA 1
ATOM 1211 C C . GLY A 1 151 ? 0.343 -15.492 -7.420 1.00 96.56 151 GLY A C 1
ATOM 1212 O O . GLY A 1 151 ? -0.612 -15.016 -8.021 1.00 96.56 151 GLY A O 1
ATOM 1213 N N . GLN A 1 152 ? 1.572 -14.978 -7.524 1.00 97.25 152 GLN A N 1
ATOM 1214 C CA . GLN A 1 152 ? 1.878 -13.711 -8.206 1.00 97.25 152 GLN A CA 1
ATOM 1215 C C . GLN A 1 152 ? 2.978 -13.901 -9.254 1.00 97.25 152 GLN A C 1
ATOM 1217 O O . GLN A 1 152 ? 3.982 -14.551 -8.959 1.00 97.25 152 GLN A O 1
ATOM 1222 N N . SER A 1 153 ? 2.829 -13.334 -10.450 1.00 98.06 153 SER A N 1
ATOM 1223 C CA . SER A 1 153 ? 3.899 -13.330 -11.459 1.00 98.06 153 SER A CA 1
ATOM 1224 C C . SER A 1 153 ? 4.879 -12.196 -11.171 1.00 98.06 153 SER A C 1
ATOM 1226 O O . SER A 1 153 ? 4.447 -11.065 -10.963 1.00 98.06 153 SER A O 1
ATOM 1228 N N . VAL A 1 154 ? 6.182 -12.481 -11.150 1.00 98.75 154 VAL A N 1
ATOM 1229 C CA . VAL A 1 154 ? 7.216 -11.486 -10.811 1.00 98.75 154 VAL A CA 1
ATOM 1230 C C . VA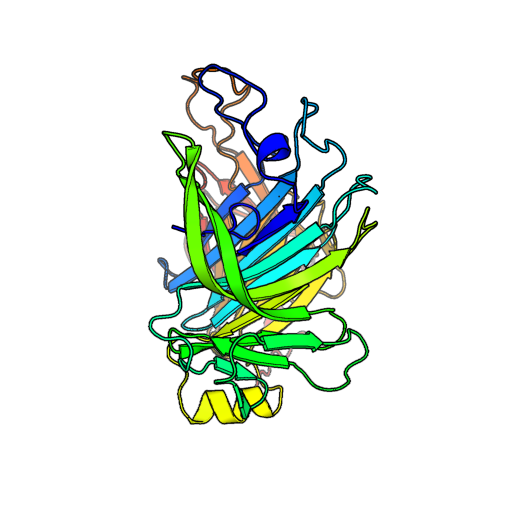L A 1 154 ? 8.337 -11.545 -11.832 1.00 98.75 154 VAL A C 1
ATOM 1232 O O . VAL A 1 154 ? 8.874 -12.619 -12.085 1.00 98.75 154 VAL A O 1
ATOM 1235 N N . SER A 1 155 ? 8.737 -10.398 -12.357 1.00 98.75 155 SER A N 1
ATOM 1236 C CA . SER A 1 155 ? 9.906 -10.271 -13.221 1.00 98.75 155 SER A CA 1
ATOM 1237 C C . SER A 1 155 ? 11.049 -9.649 -12.429 1.00 98.75 155 SER A C 1
ATOM 1239 O O . SER A 1 155 ? 10.857 -8.661 -11.719 1.00 98.75 155 SER A O 1
ATOM 1241 N N . ILE A 1 156 ? 12.245 -10.222 -12.550 1.00 98.81 156 ILE A N 1
ATOM 1242 C CA . ILE A 1 156 ? 13.477 -9.704 -11.947 1.00 98.81 156 ILE A CA 1
ATOM 1243 C C . ILE A 1 156 ? 14.503 -9.557 -13.062 1.00 98.81 156 ILE A C 1
ATOM 1245 O O . ILE A 1 156 ? 14.786 -10.516 -13.779 1.00 98.81 156 ILE A O 1
ATOM 1249 N N . GLU A 1 157 ? 15.076 -8.369 -13.220 1.00 98.50 157 GLU A N 1
ATOM 1250 C CA . GLU A 1 157 ? 16.013 -8.091 -14.305 1.00 98.50 157 GLU A CA 1
ATOM 1251 C C . GLU A 1 157 ? 17.191 -7.222 -13.869 1.00 98.50 157 GLU A C 1
ATOM 1253 O O . GLU A 1 157 ? 17.068 -6.360 -13.001 1.00 98.50 157 GLU A O 1
ATOM 1258 N N . LYS A 1 158 ? 18.338 -7.446 -14.517 1.00 98.69 158 LYS A N 1
ATOM 1259 C CA . LYS A 1 158 ? 19.469 -6.522 -14.566 1.00 98.69 158 LYS A CA 1
ATOM 1260 C C . LYS A 1 158 ? 19.738 -6.181 -16.024 1.00 98.69 158 LYS A C 1
ATOM 1262 O O . LYS A 1 158 ? 20.095 -7.069 -16.799 1.00 98.69 158 LYS A O 1
ATOM 1267 N N . ARG A 1 159 ? 19.580 -4.919 -16.411 1.00 98.38 159 ARG A N 1
ATOM 1268 C CA . ARG A 1 159 ? 19.782 -4.487 -17.802 1.00 98.38 159 ARG A CA 1
ATOM 1269 C C . ARG A 1 159 ? 20.212 -3.032 -17.900 1.00 98.38 159 ARG A C 1
ATOM 1271 O O . ARG A 1 159 ? 20.044 -2.264 -16.951 1.00 98.38 159 ARG A O 1
ATOM 1278 N N . GLU A 1 160 ? 20.748 -2.668 -19.058 1.00 98.56 160 GLU A N 1
ATOM 1279 C CA . GLU A 1 160 ? 20.846 -1.266 -19.451 1.00 98.56 160 GLU A CA 1
ATOM 1280 C C . GLU A 1 160 ? 19.436 -0.760 -19.775 1.00 98.56 160 GLU A C 1
ATOM 1282 O O . GLU A 1 160 ? 18.633 -1.459 -20.397 1.00 98.56 160 GLU A O 1
ATOM 1287 N N . GLN A 1 161 ? 19.117 0.432 -19.293 1.00 98.31 161 GLN A N 1
ATOM 1288 C CA . GLN A 1 161 ? 17.851 1.109 -19.511 1.00 98.31 161 GLN A CA 1
ATOM 1289 C C . GLN A 1 161 ? 18.120 2.445 -20.189 1.00 98.31 161 GLN A C 1
ATOM 1291 O O . GLN A 1 161 ? 18.955 3.226 -19.723 1.00 98.31 161 GLN A O 1
ATOM 1296 N N . GLU A 1 162 ? 17.369 2.721 -21.247 1.00 97.62 162 GLU A N 1
ATOM 1297 C CA . GLU A 1 162 ? 17.299 4.035 -21.875 1.00 97.62 162 GLU A CA 1
ATOM 1298 C C . GLU A 1 162 ? 16.141 4.837 -21.278 1.00 97.62 162 GLU A C 1
ATOM 1300 O O . GLU A 1 162 ? 15.097 4.290 -20.920 1.00 97.62 162 GLU A O 1
ATOM 1305 N N . SER A 1 163 ? 16.334 6.144 -21.133 1.00 97.81 163 SER A N 1
ATOM 1306 C CA . SER A 1 163 ? 15.324 7.060 -20.608 1.00 97.81 163 SER A CA 1
ATOM 1307 C C . SER A 1 163 ? 15.559 8.491 -21.098 1.00 97.81 163 SER A C 1
ATOM 1309 O O . SER A 1 163 ? 16.454 8.744 -21.905 1.00 97.81 163 SER A O 1
ATOM 1311 N N . LYS A 1 164 ? 14.787 9.448 -20.586 1.00 96.75 164 LYS A N 1
ATOM 1312 C CA . LYS A 1 164 ? 14.950 10.887 -20.808 1.00 96.75 164 LYS A CA 1
ATOM 1313 C C . LYS A 1 164 ? 15.039 11.634 -19.472 1.00 96.75 164 LYS A C 1
ATOM 1315 O O . LYS A 1 164 ? 14.422 11.227 -18.484 1.00 96.75 164 LYS A O 1
ATOM 1320 N N . GLU A 1 165 ? 15.837 12.699 -19.428 1.00 95.12 165 GLU A N 1
ATOM 1321 C CA . GLU A 1 165 ? 15.894 13.620 -18.280 1.00 95.12 165 GLU A CA 1
ATOM 1322 C C . GLU A 1 165 ? 14.600 14.455 -18.183 1.00 95.12 165 GLU A C 1
ATOM 1324 O O . GLU A 1 165 ? 13.966 14.744 -19.195 1.00 95.12 165 GLU A O 1
ATOM 1329 N N . ASN A 1 166 ? 14.166 14.802 -16.966 1.00 92.38 166 ASN A N 1
ATOM 1330 C CA . ASN A 1 166 ? 12.810 15.306 -16.708 1.00 92.38 166 ASN A CA 1
ATOM 1331 C C . ASN A 1 166 ? 12.556 16.780 -17.083 1.00 92.38 166 ASN A C 1
ATOM 1333 O O . ASN A 1 166 ? 11.412 17.218 -17.001 1.00 92.38 166 ASN A O 1
ATOM 1337 N N . LYS A 1 167 ? 13.575 17.552 -17.474 1.00 89.31 167 LYS A N 1
ATOM 1338 C CA . LYS A 1 167 ? 13.450 18.968 -17.858 1.00 89.31 167 LYS A CA 1
ATOM 1339 C C . LYS A 1 167 ? 13.719 19.189 -19.336 1.00 89.31 167 LYS A C 1
ATOM 1341 O O . LYS A 1 167 ? 12.928 19.822 -20.024 1.00 89.31 167 LYS A O 1
ATOM 1346 N N . ARG A 1 168 ? 14.868 18.719 -19.816 1.00 90.00 168 ARG A N 1
ATOM 1347 C CA . ARG A 1 168 ? 15.344 18.931 -21.187 1.00 90.00 168 ARG A CA 1
ATOM 1348 C C . ARG A 1 168 ? 14.990 17.782 -22.113 1.00 90.00 168 ARG A C 1
ATOM 1350 O O . ARG A 1 168 ? 15.157 17.915 -23.320 1.00 90.00 168 ARG A O 1
ATOM 1357 N N . THR A 1 169 ? 14.506 16.663 -21.570 1.00 89.75 169 THR A N 1
ATOM 1358 C CA . THR A 1 169 ? 14.152 15.447 -22.322 1.00 89.75 169 THR A CA 1
ATOM 1359 C C . THR A 1 169 ? 15.321 14.834 -23.099 1.00 89.75 169 THR A C 1
ATOM 1361 O O . THR A 1 169 ? 15.125 14.038 -24.016 1.00 89.75 169 THR A O 1
ATOM 1364 N N . GLU A 1 170 ? 16.552 15.178 -22.705 1.00 95.56 170 GLU A N 1
ATOM 1365 C CA . GLU A 1 170 ? 17.779 14.616 -23.263 1.00 95.56 170 GLU A CA 1
ATOM 1366 C C . GLU A 1 170 ? 17.824 13.106 -23.004 1.00 95.56 170 GLU A C 1
ATOM 1368 O O . GLU A 1 170 ? 17.459 12.641 -21.920 1.00 95.56 170 GLU A O 1
ATOM 1373 N N . HIS A 1 171 ? 18.278 12.340 -23.998 1.00 97.19 171 HIS A N 1
ATOM 1374 C CA . HIS A 1 171 ? 18.425 10.894 -23.874 1.00 97.19 171 HIS A CA 1
ATOM 1375 C C . HIS A 1 171 ? 19.465 10.547 -22.806 1.00 97.19 171 HIS A C 1
ATOM 1377 O O . HIS A 1 171 ? 20.572 11.079 -22.789 1.00 97.19 171 HIS A O 1
ATOM 1383 N N . THR A 1 172 ? 19.117 9.610 -21.931 1.00 98.00 172 THR A N 1
ATOM 1384 C CA . THR A 1 172 ? 19.990 9.120 -20.865 1.00 98.00 172 THR A CA 1
ATOM 1385 C C . THR A 1 172 ? 19.989 7.600 -20.836 1.00 98.00 172 THR A C 1
ATOM 1387 O O . THR A 1 172 ? 19.030 6.964 -21.267 1.00 98.00 172 THR A O 1
ATOM 1390 N N . ARG A 1 173 ? 21.046 7.008 -20.281 1.00 98.12 173 ARG A N 1
ATOM 1391 C CA . ARG A 1 173 ? 21.162 5.558 -20.099 1.00 98.12 173 ARG A CA 1
ATOM 1392 C C . ARG A 1 173 ? 21.745 5.211 -18.740 1.00 98.12 173 ARG A C 1
ATOM 1394 O O . ARG A 1 173 ? 22.416 6.034 -18.121 1.00 98.12 173 ARG A O 1
ATOM 1401 N N . GLY A 1 174 ? 21.489 4.001 -18.269 1.00 98.25 174 GLY A N 1
ATOM 1402 C CA . GLY A 1 174 ? 22.073 3.496 -17.034 1.00 98.25 174 GLY A CA 1
ATOM 1403 C C . GLY A 1 174 ? 21.747 2.029 -16.807 1.00 98.25 174 GLY A C 1
ATOM 1404 O O . GLY A 1 174 ? 20.779 1.513 -17.348 1.00 98.25 174 GLY A O 1
ATOM 1405 N N . ASN A 1 175 ? 22.552 1.364 -15.985 1.00 98.62 175 ASN A N 1
ATOM 1406 C CA . ASN A 1 175 ? 22.368 -0.046 -15.654 1.00 98.62 175 ASN A CA 1
ATOM 1407 C C . ASN A 1 175 ? 21.584 -0.167 -14.350 1.00 98.62 175 ASN A C 1
ATOM 1409 O O . ASN A 1 175 ? 21.967 0.437 -13.346 1.00 98.62 175 ASN A O 1
ATOM 1413 N N . PHE A 1 176 ? 20.502 -0.940 -14.359 1.00 98.75 176 PHE A N 1
ATOM 1414 C CA . PHE A 1 176 ? 19.592 -1.068 -13.223 1.00 98.75 176 PHE A CA 1
ATOM 1415 C C . PHE A 1 176 ? 19.303 -2.528 -12.904 1.00 98.75 176 PHE A C 1
ATOM 1417 O O . PHE A 1 176 ? 19.261 -3.365 -13.805 1.00 98.75 176 PHE A O 1
ATOM 1424 N N . ALA A 1 177 ? 19.086 -2.801 -11.618 1.00 98.69 177 ALA A N 1
ATOM 1425 C CA . ALA A 1 177 ? 18.367 -3.971 -11.144 1.00 98.69 177 ALA A CA 1
ATOM 1426 C C . ALA A 1 177 ? 16.927 -3.563 -10.812 1.00 98.69 177 ALA A C 1
ATOM 1428 O O . ALA A 1 177 ? 16.711 -2.613 -10.054 1.00 98.69 177 ALA A O 1
ATOM 1429 N N . THR A 1 178 ? 15.957 -4.292 -11.350 1.00 98.81 178 THR A N 1
ATOM 1430 C CA . THR A 1 178 ? 14.533 -3.971 -11.225 1.00 98.81 178 THR A CA 1
ATOM 1431 C C . THR A 1 178 ? 13.757 -5.247 -10.928 1.00 98.81 178 THR A C 1
ATOM 1433 O O . THR A 1 178 ? 13.995 -6.274 -11.564 1.00 98.81 178 THR A O 1
ATOM 1436 N N . ALA A 1 179 ? 12.823 -5.187 -9.980 1.00 98.88 179 ALA A N 1
ATOM 1437 C CA . ALA A 1 179 ? 11.857 -6.251 -9.741 1.00 98.88 179 ALA A CA 1
ATOM 1438 C C . ALA A 1 179 ? 10.438 -5.683 -9.662 1.00 98.88 179 ALA A C 1
ATOM 1440 O O . ALA A 1 179 ? 10.214 -4.643 -9.037 1.00 98.88 179 ALA A O 1
ATOM 1441 N N . TYR A 1 180 ? 9.485 -6.358 -10.297 1.00 98.88 180 TYR A N 1
ATOM 1442 C CA . TYR A 1 180 ? 8.097 -5.909 -10.395 1.00 98.88 180 TYR A CA 1
ATOM 1443 C C . TYR A 1 180 ? 7.137 -7.091 -10.542 1.00 98.88 180 TYR A C 1
ATOM 1445 O O . TYR A 1 180 ? 7.489 -8.142 -11.077 1.00 98.88 180 TYR A O 1
ATOM 1453 N N . ILE A 1 181 ? 5.923 -6.913 -10.033 1.00 98.94 181 ILE A N 1
ATOM 1454 C CA . ILE A 1 181 ? 4.801 -7.840 -10.151 1.00 98.94 181 ILE A CA 1
ATOM 1455 C C . ILE A 1 181 ? 4.053 -7.502 -11.440 1.00 98.94 181 ILE A C 1
ATOM 1457 O O . ILE A 1 181 ? 3.737 -6.337 -11.685 1.00 98.94 181 ILE A O 1
ATOM 1461 N N . HIS A 1 182 ? 3.777 -8.513 -12.258 1.00 97.88 182 HIS A N 1
ATOM 1462 C CA . HIS A 1 182 ? 3.148 -8.349 -13.564 1.00 97.88 182 HIS A CA 1
ATOM 1463 C C . HIS A 1 182 ? 1.654 -8.693 -13.506 1.00 97.88 182 HIS A C 1
ATOM 1465 O O . HIS A 1 182 ? 1.304 -9.868 -13.356 1.00 97.88 182 HIS A O 1
ATOM 1471 N N . HIS A 1 183 ? 0.798 -7.683 -13.688 1.00 98.50 183 HIS A N 1
ATOM 1472 C CA . HIS A 1 183 ? -0.664 -7.832 -13.735 1.00 98.50 183 HIS A CA 1
ATOM 1473 C C . HIS A 1 183 ? -1.190 -8.068 -15.161 1.00 98.50 183 HIS A C 1
ATOM 1475 O O . HIS A 1 183 ? -2.287 -8.591 -15.346 1.00 98.50 183 HIS A O 1
ATOM 1481 N N . GLY A 1 184 ? -0.377 -7.748 -16.174 1.00 97.94 184 GLY A N 1
ATOM 1482 C CA . GLY A 1 184 ? -0.717 -7.900 -17.589 1.00 97.94 184 GLY A CA 1
ATOM 1483 C C . GLY A 1 184 ? -1.521 -6.738 -18.156 1.00 97.94 184 GLY A C 1
ATOM 1484 O O . GLY A 1 184 ? -1.703 -5.712 -17.506 1.00 97.94 184 GLY A O 1
ATOM 1485 N N . GLU A 1 185 ? -1.940 -6.892 -19.405 1.00 98.50 185 GLU A N 1
ATOM 1486 C CA . GLU A 1 185 ? -2.804 -5.947 -20.118 1.00 98.50 185 GLU A CA 1
ATOM 1487 C C . GLU A 1 185 ? -4.254 -6.100 -19.640 1.00 98.50 185 GLU A C 1
ATOM 1489 O O . GLU A 1 185 ? -4.714 -7.220 -19.398 1.00 98.50 185 GLU A O 1
ATOM 1494 N N . ALA A 1 186 ? -4.960 -4.975 -19.497 1.00 98.44 186 ALA A N 1
ATOM 1495 C CA . ALA A 1 186 ? -6.358 -4.895 -19.073 1.00 98.44 186 ALA A CA 1
ATOM 1496 C C . ALA A 1 186 ? -6.741 -5.869 -17.927 1.00 98.44 186 ALA A C 1
ATOM 1498 O O . ALA A 1 186 ? -7.651 -6.702 -18.087 1.00 98.44 186 ALA A O 1
ATOM 1499 N N . PRO A 1 187 ? -6.048 -5.826 -16.765 1.00 98.38 187 PRO A N 1
ATOM 1500 C CA . PRO A 1 187 ? -6.405 -6.664 -15.628 1.00 98.38 187 PRO A CA 1
ATOM 1501 C C . PRO A 1 187 ? -7.850 -6.378 -15.200 1.00 98.38 187 PRO A C 1
ATOM 1503 O O . PRO A 1 187 ? -8.358 -5.269 -15.355 1.00 98.38 187 PRO A O 1
ATOM 1506 N N . ARG A 1 188 ? -8.542 -7.391 -14.668 1.00 98.06 188 ARG A N 1
ATOM 1507 C CA . ARG A 1 188 ? -9.973 -7.273 -14.317 1.00 98.06 188 ARG A CA 1
ATOM 1508 C C . ARG A 1 188 ? -10.234 -7.070 -12.832 1.00 98.06 188 ARG A C 1
ATOM 1510 O O . ARG A 1 188 ? -11.197 -6.401 -12.474 1.00 98.06 188 ARG A O 1
ATOM 1517 N N . ASN A 1 189 ? -9.425 -7.705 -11.995 1.00 97.44 189 ASN A N 1
ATOM 1518 C CA . ASN A 1 189 ? -9.473 -7.609 -10.540 1.00 97.44 189 ASN A CA 1
ATOM 1519 C C . ASN A 1 189 ? -8.225 -8.289 -9.961 1.00 97.44 189 ASN A C 1
ATOM 1521 O O . ASN A 1 189 ? -8.317 -9.294 -9.254 1.00 97.44 189 ASN A O 1
ATOM 1525 N N . ASP A 1 190 ? -7.052 -7.839 -10.396 1.00 98.38 190 ASP A N 1
ATOM 1526 C CA . ASP A 1 190 ? -5.809 -8.444 -9.937 1.00 98.38 190 ASP A CA 1
ATOM 1527 C C . ASP A 1 190 ? -5.400 -7.896 -8.562 1.00 98.38 190 ASP A C 1
ATOM 1529 O O . ASP A 1 190 ? -5.954 -6.910 -8.060 1.00 98.38 190 ASP A O 1
ATOM 1533 N N . SER A 1 191 ? -4.440 -8.558 -7.924 1.00 98.75 191 SER A N 1
ATOM 1534 C CA . SER A 1 191 ? -3.990 -8.197 -6.578 1.00 98.75 191 SER A CA 1
ATOM 1535 C C . SER A 1 191 ? -2.493 -8.413 -6.397 1.00 98.75 191 SER A C 1
ATOM 1537 O O . SER A 1 191 ? -1.853 -9.135 -7.162 1.00 98.75 191 SER A O 1
ATOM 1539 N N . TYR A 1 192 ? -1.927 -7.798 -5.361 1.00 98.88 192 TYR A N 1
ATOM 1540 C CA . TYR A 1 192 ? -0.580 -8.113 -4.905 1.00 98.88 192 TYR A CA 1
ATOM 1541 C C . TYR A 1 192 ? -0.473 -8.148 -3.383 1.00 98.88 192 TYR A C 1
ATOM 1543 O O . TYR A 1 192 ? -1.285 -7.584 -2.649 1.00 98.88 192 TYR A O 1
ATOM 1551 N N . GLU A 1 193 ? 0.575 -8.815 -2.918 1.00 98.88 193 GLU A N 1
ATOM 1552 C CA . GLU A 1 193 ? 1.021 -8.816 -1.532 1.00 98.88 193 GLU A CA 1
ATOM 1553 C C . GLU A 1 193 ? 2.528 -9.016 -1.484 1.00 98.88 193 GLU A C 1
ATOM 1555 O O . GLU A 1 193 ? 3.066 -9.941 -2.101 1.00 98.88 193 GLU A O 1
ATOM 1560 N N . TYR A 1 194 ? 3.215 -8.156 -0.744 1.00 98.88 194 TYR A N 1
ATOM 1561 C CA . TYR A 1 194 ? 4.618 -8.352 -0.421 1.00 98.88 194 TYR A CA 1
ATOM 1562 C C . TYR A 1 194 ? 4.968 -7.691 0.908 1.00 98.88 194 TYR A C 1
ATOM 1564 O O . TYR A 1 194 ? 4.321 -6.741 1.343 1.00 98.88 194 TYR A O 1
ATOM 1572 N N . MET A 1 195 ? 6.022 -8.188 1.542 1.00 98.81 195 MET A N 1
ATOM 1573 C CA . MET A 1 195 ? 6.625 -7.574 2.719 1.00 98.81 195 MET A CA 1
ATOM 1574 C C . MET A 1 195 ? 8.046 -7.128 2.390 1.00 98.81 195 MET A C 1
ATOM 1576 O O . MET A 1 195 ? 8.798 -7.888 1.787 1.00 98.81 195 MET A O 1
ATOM 1580 N N . ILE A 1 196 ? 8.424 -5.933 2.831 1.00 98.81 196 ILE A N 1
ATOM 1581 C CA . ILE A 1 196 ? 9.807 -5.471 2.918 1.00 98.81 196 ILE A CA 1
ATOM 1582 C C . ILE A 1 196 ? 10.260 -5.644 4.367 1.00 98.81 196 ILE A C 1
ATOM 1584 O O . ILE A 1 196 ? 9.609 -5.160 5.292 1.00 98.81 196 ILE A O 1
ATOM 1588 N N . LEU A 1 197 ? 11.371 -6.337 4.567 1.00 98.62 197 LEU A N 1
ATOM 1589 C CA . LEU A 1 197 ? 12.028 -6.496 5.852 1.00 98.62 197 LEU A CA 1
ATOM 1590 C C . LEU A 1 197 ? 13.346 -5.720 5.827 1.00 98.62 197 LEU A C 1
ATOM 1592 O O . LEU A 1 197 ? 14.293 -6.105 5.133 1.00 98.62 197 LEU A O 1
ATOM 1596 N N . LEU A 1 198 ? 13.379 -4.639 6.600 1.00 98.19 198 LEU A N 1
ATOM 1597 C CA . LEU A 1 198 ? 14.528 -3.752 6.750 1.00 98.19 198 LEU A CA 1
ATOM 1598 C C . LEU A 1 198 ? 15.496 -4.308 7.797 1.00 98.19 198 LEU A C 1
ATOM 1600 O O . LEU A 1 198 ? 15.066 -4.946 8.763 1.00 98.19 198 LEU A O 1
ATOM 1604 N N . ASP A 1 199 ? 16.796 -4.071 7.610 1.00 96.38 199 ASP A N 1
ATOM 1605 C CA . ASP A 1 199 ? 17.857 -4.419 8.570 1.00 96.38 199 ASP A CA 1
ATOM 1606 C C . ASP A 1 199 ? 17.731 -5.842 9.153 1.00 96.38 199 ASP A C 1
ATOM 1608 O O . ASP A 1 199 ? 17.873 -6.085 10.355 1.00 96.38 199 ASP A O 1
ATOM 1612 N N . ALA A 1 200 ? 17.418 -6.809 8.283 1.00 96.62 200 ALA A N 1
ATOM 1613 C CA . ALA A 1 200 ? 17.064 -8.161 8.691 1.00 96.62 200 ALA A CA 1
ATOM 1614 C C . ALA A 1 200 ? 18.194 -8.856 9.471 1.00 96.62 200 ALA A C 1
ATOM 1616 O O . ALA A 1 200 ? 19.315 -9.044 8.984 1.00 96.62 200 ALA A O 1
ATOM 1617 N N . THR A 1 201 ? 17.877 -9.342 10.671 1.00 96.75 201 THR A N 1
ATOM 1618 C CA . THR A 1 201 ? 18.801 -10.170 11.452 1.00 96.75 201 THR A CA 1
ATOM 1619 C C . THR A 1 201 ? 18.989 -11.549 10.813 1.00 96.75 201 THR A C 1
ATOM 1621 O O . THR A 1 201 ? 18.115 -12.073 10.121 1.00 96.75 201 THR A O 1
ATOM 1624 N N . LYS A 1 202 ? 20.097 -12.234 11.138 1.00 95.75 202 LYS A N 1
ATOM 1625 C CA . LYS A 1 202 ? 20.325 -13.630 10.704 1.00 95.75 202 LYS A CA 1
ATOM 1626 C C . LYS A 1 202 ? 19.182 -14.575 11.097 1.00 95.75 202 LYS A C 1
ATOM 1628 O O . LYS A 1 202 ? 18.967 -15.571 10.413 1.00 95.75 202 LYS A O 1
ATOM 1633 N N . SER A 1 203 ? 18.495 -14.308 12.212 1.00 96.56 203 SER A N 1
ATOM 1634 C CA . SER A 1 203 ? 17.350 -15.117 12.640 1.00 96.56 203 SER A CA 1
ATOM 1635 C C . SER A 1 203 ? 16.136 -14.882 11.752 1.00 96.56 203 SER A C 1
ATOM 1637 O O . SER A 1 203 ? 15.573 -15.851 11.248 1.00 96.56 203 SER A O 1
ATOM 1639 N N . GLN A 1 204 ? 15.809 -13.616 11.484 1.00 97.06 204 GLN A N 1
ATOM 1640 C CA . GLN A 1 204 ? 14.697 -13.260 10.607 1.00 97.06 204 GLN A CA 1
ATOM 1641 C C . GLN A 1 204 ? 14.915 -13.776 9.183 1.00 97.06 204 GLN A C 1
ATOM 1643 O O . GLN A 1 204 ? 13.991 -14.321 8.601 1.00 97.06 204 GLN A O 1
ATOM 1648 N N . ILE A 1 205 ? 16.140 -13.729 8.648 1.00 94.75 205 ILE A N 1
ATOM 1649 C CA . ILE A 1 205 ? 16.445 -14.298 7.321 1.00 94.75 205 ILE A CA 1
ATOM 1650 C C . ILE A 1 205 ? 16.148 -15.809 7.284 1.00 94.75 205 ILE A C 1
ATOM 1652 O O . ILE A 1 205 ? 15.536 -16.310 6.343 1.00 94.75 205 ILE A O 1
ATOM 1656 N N . ARG A 1 206 ? 16.530 -16.559 8.331 1.00 94.31 206 ARG A N 1
ATOM 1657 C CA . ARG A 1 206 ? 16.223 -17.999 8.425 1.00 94.31 206 ARG A CA 1
ATOM 1658 C C . ARG A 1 206 ? 14.727 -18.281 8.556 1.00 94.31 206 ARG A C 1
ATOM 1660 O O . ARG A 1 206 ? 14.281 -19.312 8.065 1.00 94.31 206 ARG A O 1
ATOM 1667 N N . GLN A 1 207 ? 13.986 -17.426 9.258 1.00 95.38 207 GLN A N 1
ATOM 1668 C CA . GLN A 1 207 ? 12.528 -17.516 9.369 1.00 95.38 207 GLN A CA 1
ATOM 1669 C C . GLN A 1 207 ? 11.866 -17.230 8.018 1.00 95.38 207 GLN A C 1
ATOM 1671 O O . GLN A 1 207 ? 11.052 -18.028 7.558 1.00 95.38 207 GLN A O 1
ATOM 1676 N N . LEU A 1 208 ? 12.305 -16.175 7.335 1.00 93.81 208 LEU A N 1
ATOM 1677 C CA . LEU A 1 208 ? 11.776 -15.751 6.045 1.00 93.81 208 LEU A CA 1
ATOM 1678 C C . LEU A 1 208 ? 11.938 -16.832 4.972 1.00 93.81 208 LEU A C 1
ATOM 1680 O O . LEU A 1 208 ? 10.985 -17.150 4.266 1.00 93.81 208 LEU A O 1
ATOM 1684 N N . ASN A 1 209 ? 13.105 -17.481 4.928 1.00 88.88 209 ASN A N 1
ATOM 1685 C CA . ASN A 1 209 ? 13.375 -18.609 4.028 1.00 88.88 209 ASN A CA 1
ATOM 1686 C C . ASN A 1 209 ? 12.532 -19.862 4.336 1.00 88.88 209 ASN A C 1
ATOM 1688 O O . ASN A 1 209 ? 12.495 -20.783 3.528 1.00 88.88 209 ASN A O 1
ATOM 1692 N N . LYS A 1 210 ? 11.867 -19.915 5.496 1.00 91.44 210 LYS A N 1
ATOM 1693 C CA . LYS A 1 210 ? 10.891 -20.953 5.867 1.00 91.44 210 LYS A CA 1
ATOM 1694 C C . LYS A 1 210 ? 9.440 -20.490 5.691 1.00 91.44 210 LYS A C 1
ATOM 1696 O O . LYS A 1 210 ? 8.534 -21.188 6.132 1.00 91.44 210 LYS A O 1
ATOM 1701 N N . GLY A 1 211 ? 9.213 -19.308 5.117 1.00 92.75 211 GLY A N 1
ATOM 1702 C CA . GLY A 1 211 ? 7.878 -18.725 4.977 1.00 92.75 211 GLY A CA 1
ATOM 1703 C C . GLY A 1 211 ? 7.318 -18.088 6.251 1.00 92.75 211 GLY A C 1
ATOM 1704 O O . GLY A 1 211 ? 6.132 -17.784 6.297 1.00 92.75 211 GLY A O 1
ATOM 1705 N N . ILE A 1 212 ? 8.137 -17.885 7.287 1.00 95.50 212 ILE A N 1
ATOM 1706 C CA . ILE A 1 212 ? 7.706 -17.281 8.553 1.00 95.50 212 ILE A CA 1
ATOM 1707 C C . ILE A 1 212 ? 7.970 -15.774 8.490 1.00 95.50 212 ILE A C 1
ATOM 1709 O O . ILE A 1 212 ? 9.123 -15.343 8.472 1.00 95.50 212 ILE A O 1
ATOM 1713 N N . THR A 1 213 ? 6.899 -14.981 8.451 1.00 96.06 213 THR A N 1
ATOM 1714 C CA . THR A 1 213 ? 6.952 -13.518 8.272 1.00 96.06 213 THR A CA 1
ATOM 1715 C C . THR A 1 213 ? 6.609 -12.718 9.528 1.00 96.06 213 THR A C 1
ATOM 1717 O O . THR A 1 213 ? 6.871 -11.519 9.569 1.00 96.06 213 THR A O 1
ATOM 1720 N N . GLU A 1 214 ? 6.024 -13.370 10.538 1.00 96.75 214 GLU A N 1
ATOM 1721 C CA . GLU A 1 214 ? 5.491 -12.745 11.758 1.00 96.75 214 GLU A CA 1
ATOM 1722 C C . GLU A 1 214 ? 4.380 -11.699 11.520 1.00 96.75 214 GLU A C 1
ATOM 1724 O O . GLU A 1 214 ? 4.031 -10.948 12.428 1.00 96.75 214 GLU A O 1
ATOM 1729 N N . TYR A 1 215 ? 3.771 -11.681 10.330 1.00 98.00 215 TYR A N 1
ATOM 1730 C CA . TYR A 1 215 ? 2.498 -11.001 10.079 1.00 98.00 215 TYR A CA 1
ATOM 1731 C C . TYR A 1 215 ? 1.460 -11.987 9.544 1.00 98.00 215 TYR A C 1
ATOM 1733 O O . TYR A 1 215 ? 1.779 -13.106 9.133 1.00 98.00 215 TYR A O 1
ATOM 1741 N N . GLU A 1 216 ? 0.208 -11.560 9.551 1.00 98.06 216 GLU A N 1
ATOM 1742 C CA . GLU A 1 216 ? -0.907 -12.267 8.945 1.00 98.06 216 GLU A CA 1
ATOM 1743 C C . GLU A 1 216 ? -1.812 -11.291 8.206 1.00 98.06 216 GLU A C 1
ATOM 1745 O O . GLU A 1 216 ? -2.232 -10.272 8.755 1.00 98.06 216 GLU A O 1
ATOM 1750 N N . THR A 1 217 ? -2.116 -11.615 6.953 1.00 98.38 217 THR A N 1
ATOM 1751 C CA . THR A 1 217 ? -3.161 -10.939 6.189 1.00 98.38 217 THR A CA 1
ATOM 1752 C C . THR A 1 217 ? -4.497 -11.558 6.586 1.00 98.38 217 THR A C 1
ATOM 1754 O O . THR A 1 217 ? -4.817 -12.662 6.156 1.00 98.38 217 THR A O 1
ATOM 1757 N N . ILE A 1 218 ? -5.264 -10.854 7.419 1.00 98.38 218 ILE A N 1
ATOM 1758 C CA . ILE A 1 218 ? -6.586 -11.292 7.891 1.00 98.38 218 ILE A CA 1
ATOM 1759 C C . ILE A 1 218 ? -7.621 -11.135 6.775 1.00 98.38 218 ILE A C 1
ATOM 1761 O O . ILE A 1 218 ? -8.470 -12.000 6.575 1.00 98.38 218 ILE A O 1
ATOM 1765 N N . ARG A 1 219 ? -7.537 -10.032 6.023 1.00 98.38 219 ARG A N 1
ATOM 1766 C CA . ARG A 1 219 ? -8.425 -9.744 4.895 1.00 98.38 219 ARG A CA 1
ATOM 1767 C C . ARG A 1 219 ? -7.683 -8.965 3.819 1.00 98.38 219 ARG A C 1
ATOM 1769 O O . ARG A 1 219 ? -6.899 -8.068 4.125 1.00 98.38 219 ARG A O 1
ATOM 1776 N N . LYS A 1 220 ? -7.933 -9.318 2.560 1.00 98.44 220 LYS A N 1
ATOM 1777 C CA . LYS A 1 220 ? -7.394 -8.638 1.380 1.00 98.44 220 LYS A CA 1
ATOM 1778 C C . LYS A 1 220 ? -8.391 -8.762 0.238 1.00 98.44 220 LYS A C 1
ATOM 1780 O O . LYS A 1 220 ? -8.317 -9.689 -0.565 1.00 98.44 220 LYS A O 1
ATOM 1785 N N . ASP A 1 221 ? -9.340 -7.840 0.206 1.00 98.12 221 ASP A N 1
ATOM 1786 C CA . ASP A 1 221 ? -10.325 -7.702 -0.861 1.00 98.12 221 ASP A CA 1
ATOM 1787 C C . ASP A 1 221 ? -10.627 -6.220 -1.131 1.00 98.12 221 ASP A C 1
ATOM 1789 O O . ASP A 1 221 ? -9.993 -5.335 -0.556 1.00 98.12 221 ASP A O 1
ATOM 1793 N N . GLU A 1 222 ? -11.579 -5.946 -2.025 1.00 97.62 222 GLU A N 1
ATOM 1794 C CA . GLU A 1 222 ? -11.935 -4.573 -2.395 1.00 97.62 222 GLU A CA 1
ATOM 1795 C C . GLU A 1 222 ? -12.564 -3.782 -1.237 1.00 97.62 222 GLU A C 1
ATOM 1797 O O . GLU A 1 222 ? -12.516 -2.555 -1.254 1.00 97.62 222 GLU A O 1
ATOM 1802 N N . THR A 1 223 ? -13.137 -4.453 -0.232 1.00 98.38 223 THR A N 1
ATOM 1803 C CA . THR A 1 223 ? -13.772 -3.793 0.915 1.00 98.38 223 THR A CA 1
ATOM 1804 C C . THR A 1 223 ? -12.732 -3.335 1.923 1.00 98.38 223 THR A C 1
ATOM 1806 O O . THR A 1 223 ? -12.803 -2.204 2.404 1.00 98.38 223 THR A O 1
ATOM 1809 N N . ALA A 1 224 ? -11.781 -4.203 2.270 1.00 98.75 224 ALA A N 1
ATOM 1810 C CA . ALA A 1 224 ? -10.808 -3.912 3.308 1.00 98.75 224 ALA A CA 1
ATOM 1811 C C . ALA A 1 224 ? -9.496 -4.681 3.145 1.00 98.75 224 ALA A C 1
ATOM 1813 O O . ALA A 1 224 ? -9.452 -5.858 2.773 1.00 98.75 224 ALA A O 1
ATOM 1814 N N . HIS A 1 225 ? -8.418 -4.018 3.547 1.00 98.94 225 HIS A N 1
ATOM 1815 C CA . HIS A 1 225 ? -7.128 -4.637 3.803 1.00 98.94 225 HIS A CA 1
ATOM 1816 C C . HIS A 1 225 ? -6.885 -4.656 5.312 1.00 98.94 225 HIS A C 1
ATOM 1818 O O . HIS A 1 225 ? -6.849 -3.602 5.948 1.00 98.94 225 HIS A O 1
ATOM 1824 N N . ILE A 1 226 ? -6.715 -5.847 5.885 1.00 98.88 226 ILE A N 1
ATOM 1825 C CA . ILE A 1 226 ? -6.523 -6.039 7.324 1.00 98.88 226 ILE A CA 1
ATOM 1826 C C . ILE A 1 226 ? -5.273 -6.881 7.546 1.00 98.88 226 ILE A C 1
ATOM 1828 O O . ILE A 1 226 ? -5.203 -8.030 7.102 1.00 98.88 226 ILE A O 1
ATOM 1832 N N . VAL A 1 227 ? -4.298 -6.315 8.255 1.00 98.81 227 VAL A N 1
ATOM 1833 C CA . VAL A 1 227 ? -3.022 -6.973 8.568 1.00 98.81 227 VAL A CA 1
ATOM 1834 C C . VAL A 1 227 ? -2.807 -6.975 10.071 1.00 98.81 227 VAL A C 1
ATOM 1836 O O . VAL A 1 227 ? -2.950 -5.946 10.728 1.00 98.81 227 VAL A O 1
ATOM 1839 N N . HIS A 1 228 ? -2.437 -8.130 10.614 1.00 98.62 228 HIS A N 1
ATOM 1840 C CA . HIS A 1 228 ? -2.045 -8.309 12.007 1.00 98.62 228 HIS A CA 1
ATOM 1841 C C . HIS A 1 228 ? -0.548 -8.590 12.094 1.00 98.62 228 HIS A C 1
ATOM 1843 O O . HIS A 1 228 ? -0.052 -9.544 11.499 1.00 98.62 228 HIS A O 1
ATOM 1849 N N . ASP A 1 229 ? 0.174 -7.767 12.843 1.00 98.12 229 ASP A N 1
ATOM 1850 C CA . ASP A 1 229 ? 1.567 -8.013 13.192 1.00 98.12 229 ASP A CA 1
ATOM 1851 C C . ASP A 1 229 ? 1.649 -8.832 14.483 1.00 98.12 229 ASP A C 1
ATOM 1853 O O . ASP A 1 229 ? 1.233 -8.378 15.549 1.00 98.12 229 ASP A O 1
ATOM 1857 N N . LYS A 1 230 ? 2.212 -10.039 14.404 1.00 96.94 230 LYS A N 1
ATOM 1858 C CA . LYS A 1 230 ? 2.226 -10.999 15.520 1.00 96.94 230 LYS A CA 1
ATOM 1859 C C . LYS A 1 230 ? 3.193 -10.598 16.628 1.00 96.94 230 LYS A C 1
ATOM 1861 O O . LYS A 1 230 ? 2.968 -10.954 17.779 1.00 96.94 230 LYS A O 1
ATOM 1866 N N . LEU A 1 231 ? 4.250 -9.847 16.302 1.00 95.69 231 LEU A N 1
ATOM 1867 C CA . LEU A 1 231 ? 5.256 -9.436 17.288 1.00 95.69 231 LEU A CA 1
ATOM 1868 C C . LEU A 1 231 ? 4.780 -8.271 18.155 1.00 95.69 231 LEU A C 1
ATOM 1870 O O . LEU A 1 231 ? 4.979 -8.287 19.365 1.00 95.69 231 LEU A O 1
ATOM 1874 N N . SER A 1 232 ? 4.179 -7.251 17.541 1.00 95.38 232 SER A N 1
ATOM 1875 C CA . SER A 1 232 ? 3.646 -6.088 18.260 1.00 95.38 232 SER A CA 1
ATOM 1876 C C . SER A 1 232 ? 2.199 -6.276 18.713 1.00 95.38 232 SER A C 1
ATOM 1878 O O . SER A 1 232 ? 1.710 -5.490 19.521 1.00 95.38 232 SER A O 1
ATOM 1880 N N . ASN A 1 233 ? 1.507 -7.294 18.198 1.00 95.81 233 ASN A N 1
ATOM 1881 C CA . ASN A 1 233 ? 0.069 -7.499 18.353 1.00 95.81 233 ASN A CA 1
ATOM 1882 C C . ASN A 1 233 ? -0.790 -6.330 17.824 1.00 95.81 233 ASN A C 1
ATOM 1884 O O . ASN A 1 233 ? -1.943 -6.169 18.226 1.00 95.81 233 ASN A O 1
ATOM 1888 N N . VAL A 1 234 ? -0.235 -5.496 16.939 1.00 97.94 234 VAL A N 1
ATOM 1889 C CA . VAL A 1 234 ? -0.972 -4.411 16.285 1.00 97.94 234 VAL A CA 1
ATOM 1890 C C . VAL A 1 234 ? -1.719 -4.969 15.083 1.00 97.94 234 VAL A C 1
ATOM 1892 O O . VAL A 1 234 ? -1.155 -5.703 14.272 1.00 97.94 234 VAL A O 1
ATOM 1895 N N . ARG A 1 235 ? -2.987 -4.596 14.936 1.00 98.19 235 ARG A N 1
ATOM 1896 C CA . ARG A 1 235 ? -3.787 -4.879 13.747 1.00 98.19 235 ARG A CA 1
ATOM 1897 C C . ARG A 1 235 ? -4.178 -3.573 13.070 1.00 98.19 235 ARG A C 1
ATOM 1899 O O . ARG A 1 235 ? -4.731 -2.687 13.714 1.00 98.19 235 ARG A O 1
ATOM 1906 N N . GLY A 1 236 ? -3.869 -3.454 11.785 1.00 98.62 236 GLY A N 1
ATOM 1907 C CA . GLY A 1 236 ? -4.266 -2.330 10.944 1.00 98.62 236 GLY A CA 1
ATOM 1908 C C . GLY A 1 236 ? -5.428 -2.710 10.035 1.00 98.62 236 GLY A C 1
ATOM 1909 O O . GLY A 1 236 ? -5.460 -3.821 9.510 1.00 98.62 236 GLY A O 1
ATOM 1910 N N . TYR A 1 237 ? -6.340 -1.770 9.832 1.00 98.81 237 TYR A N 1
ATOM 1911 C CA . TYR A 1 237 ? -7.523 -1.866 8.990 1.00 98.81 237 TYR A CA 1
ATOM 1912 C C . TYR A 1 237 ? -7.541 -0.657 8.051 1.00 98.81 237 TYR A C 1
ATOM 1914 O O . TYR A 1 237 ? -7.804 0.467 8.479 1.00 98.81 237 TYR A O 1
ATOM 1922 N N . ALA A 1 238 ? -7.278 -0.885 6.770 1.00 98.88 238 ALA A N 1
ATOM 1923 C CA . ALA A 1 238 ? -7.585 0.076 5.720 1.00 98.88 238 ALA A CA 1
ATOM 1924 C C . ALA A 1 238 ? -8.936 -0.313 5.114 1.00 98.88 238 ALA A C 1
ATOM 1926 O O . ALA A 1 238 ? -9.030 -1.318 4.405 1.00 98.88 238 ALA A O 1
ATOM 1927 N N . ILE A 1 239 ? -9.981 0.445 5.445 1.00 98.81 239 ILE A N 1
ATOM 1928 C CA . ILE A 1 239 ? -11.354 0.183 5.017 1.00 98.81 239 ILE A CA 1
ATOM 1929 C C . ILE A 1 239 ? -11.676 1.086 3.826 1.00 98.81 239 ILE A C 1
ATOM 1931 O O . ILE A 1 239 ? -11.652 2.309 3.940 1.00 98.81 239 ILE A O 1
ATOM 1935 N N . PHE A 1 240 ? -11.971 0.488 2.676 1.00 98.69 240 PHE A N 1
ATOM 1936 C CA . PHE A 1 240 ? -12.227 1.205 1.426 1.00 98.69 240 PHE A CA 1
ATOM 1937 C C . PHE A 1 240 ? -13.723 1.374 1.155 1.00 98.69 240 PHE A C 1
ATOM 1939 O O . PHE A 1 240 ? -14.136 2.432 0.691 1.00 98.69 240 PHE A O 1
ATOM 1946 N N . GLU A 1 241 ? -14.528 0.356 1.452 1.00 97.94 241 GLU A N 1
ATOM 1947 C CA . GLU A 1 241 ? -15.984 0.344 1.253 1.00 97.94 241 GLU A CA 1
ATOM 1948 C C . GLU A 1 241 ? -16.706 0.015 2.565 1.00 97.94 241 GLU A C 1
ATOM 1950 O O . GLU A 1 241 ? -16.053 -0.305 3.558 1.00 97.94 241 GLU A O 1
ATOM 1955 N N . ASP A 1 242 ? -18.041 0.101 2.579 1.00 94.56 242 ASP A N 1
ATOM 1956 C CA . ASP A 1 242 ? -18.840 -0.142 3.786 1.00 94.56 242 ASP A CA 1
ATOM 1957 C C . ASP A 1 242 ? -18.513 -1.520 4.374 1.00 94.56 242 ASP A C 1
ATOM 1959 O O . ASP A 1 242 ? -18.679 -2.562 3.728 1.00 94.56 242 ASP A O 1
ATOM 1963 N N . PHE A 1 243 ? -18.011 -1.527 5.608 1.00 97.50 243 PHE A N 1
ATOM 1964 C CA . PHE A 1 243 ? -17.478 -2.731 6.221 1.00 97.50 243 PHE A CA 1
ATOM 1965 C C . PHE A 1 243 ? -18.483 -3.338 7.188 1.00 97.50 243 PHE A C 1
ATOM 1967 O O . PHE A 1 243 ? -18.977 -2.687 8.108 1.00 97.50 243 PHE A O 1
ATOM 1974 N N . SER A 1 244 ? -18.718 -4.635 7.019 1.00 96.38 244 SER A N 1
ATOM 1975 C CA . SER A 1 244 ? -19.330 -5.478 8.036 1.00 96.38 244 SER A CA 1
ATOM 1976 C C . SER A 1 244 ? -18.670 -6.855 8.037 1.00 96.38 244 SER A C 1
ATOM 1978 O O . SER A 1 244 ? -18.313 -7.378 6.976 1.00 96.38 244 SER A O 1
ATOM 1980 N N . ALA A 1 245 ? -18.470 -7.427 9.222 1.00 93.00 245 ALA A N 1
ATOM 1981 C CA . ALA A 1 245 ? -17.837 -8.729 9.381 1.00 93.00 245 ALA A CA 1
ATOM 1982 C C . ALA A 1 245 ? -18.358 -9.470 10.617 1.00 93.00 245 ALA A C 1
ATOM 1984 O O . ALA A 1 245 ? -18.218 -9.034 11.762 1.00 93.00 245 ALA A O 1
ATOM 1985 N N . THR A 1 246 ? -18.903 -10.665 10.402 1.00 89.62 246 THR A N 1
ATOM 1986 C CA . THR A 1 246 ? -19.288 -11.566 11.498 1.00 89.62 246 THR A CA 1
ATOM 1987 C C . THR A 1 246 ? -18.098 -12.343 12.055 1.00 89.62 246 THR A C 1
ATOM 1989 O O . THR A 1 246 ? -18.116 -12.734 13.218 1.00 89.62 246 THR A O 1
ATOM 1992 N N . ASP A 1 247 ? -17.046 -12.514 11.262 1.00 91.19 247 ASP A N 1
ATOM 1993 C CA . ASP A 1 247 ? -15.871 -13.346 11.525 1.00 91.19 247 ASP A CA 1
ATOM 1994 C C . ASP A 1 247 ? -14.621 -12.571 11.981 1.00 91.19 247 ASP A C 1
ATOM 1996 O O . ASP A 1 247 ? -13.720 -13.185 12.551 1.00 91.19 247 ASP A O 1
ATOM 2000 N N . ASP A 1 248 ? -14.564 -11.239 11.823 1.00 94.56 248 ASP A N 1
ATOM 2001 C CA . ASP A 1 248 ? -13.448 -10.458 12.385 1.00 94.56 248 ASP A CA 1
ATOM 2002 C C . ASP A 1 248 ? -13.452 -10.497 13.921 1.00 94.56 248 ASP A C 1
ATOM 2004 O O . ASP A 1 248 ? -14.498 -10.496 14.572 1.00 94.56 248 ASP A O 1
ATOM 2008 N N . THR A 1 249 ? -12.264 -10.523 14.518 1.00 92.50 249 THR A N 1
ATOM 2009 C CA . THR A 1 249 ? -12.098 -10.650 15.971 1.00 92.50 249 THR A CA 1
ATOM 2010 C C . THR A 1 249 ? -12.608 -9.433 16.746 1.00 92.50 249 THR A C 1
ATOM 2012 O O . THR A 1 249 ? -13.126 -9.601 17.846 1.00 92.50 249 THR A O 1
ATOM 2015 N N . TYR A 1 250 ? -12.445 -8.224 16.200 1.00 94.75 250 TYR A N 1
ATOM 2016 C CA . TYR A 1 250 ? -12.667 -6.974 16.930 1.00 94.75 250 TYR A CA 1
ATOM 2017 C C . TYR A 1 250 ? -13.797 -6.144 16.331 1.00 94.75 250 TYR A C 1
ATOM 2019 O O . TYR A 1 250 ? -14.654 -5.663 17.063 1.00 94.75 250 TYR A O 1
ATOM 2027 N N . LEU A 1 251 ? -13.800 -5.961 15.013 1.00 96.31 251 LEU A N 1
ATOM 2028 C CA . LEU A 1 251 ? -14.659 -5.009 14.324 1.00 96.31 251 LEU A CA 1
ATOM 2029 C C . LEU A 1 251 ? -15.883 -5.731 13.755 1.00 96.31 251 LEU A C 1
ATOM 2031 O O . LEU A 1 251 ? -15.757 -6.666 12.970 1.00 96.31 251 LEU A O 1
ATOM 2035 N N . GLU A 1 252 ? -17.083 -5.309 14.140 1.00 96.88 252 GLU A N 1
ATOM 2036 C CA . GLU A 1 252 ? -18.319 -5.786 13.518 1.00 96.88 252 GLU A CA 1
ATOM 2037 C C . GLU A 1 252 ? -18.677 -4.947 12.295 1.00 96.88 252 GLU A C 1
ATOM 2039 O O . GLU A 1 252 ? -19.053 -5.502 11.263 1.00 96.88 252 GLU A O 1
ATOM 2044 N N . LYS A 1 253 ? -18.565 -3.619 12.413 1.00 97.75 253 LYS A N 1
ATOM 2045 C CA . LYS A 1 253 ? -18.912 -2.658 11.362 1.00 97.75 253 LYS A CA 1
ATOM 2046 C C . LYS A 1 253 ? -18.005 -1.442 11.401 1.00 97.75 253 LYS A C 1
ATOM 2048 O O . LYS A 1 253 ? -17.443 -1.115 12.444 1.00 97.75 253 LYS A O 1
ATOM 2053 N N . SER A 1 254 ? -17.896 -0.766 10.269 1.00 97.88 254 SER A N 1
ATOM 2054 C CA . SER A 1 254 ? -17.211 0.515 10.156 1.00 97.88 254 SER A CA 1
ATOM 2055 C C . SER A 1 254 ? -17.757 1.283 8.966 1.00 97.88 254 SER A C 1
ATOM 2057 O O . SER A 1 254 ? -18.077 0.676 7.940 1.00 97.88 254 SER A O 1
ATOM 2059 N N . ASP A 1 255 ? -17.779 2.607 9.091 1.00 98.00 255 ASP A N 1
ATOM 2060 C CA . ASP A 1 255 ? -17.843 3.495 7.935 1.00 98.00 255 ASP A CA 1
ATOM 2061 C C . ASP A 1 255 ? -16.755 3.127 6.915 1.00 98.00 255 ASP A C 1
ATOM 2063 O O . ASP A 1 255 ? -15.713 2.558 7.263 1.00 98.00 255 ASP A O 1
ATOM 2067 N N . LYS A 1 256 ? -16.995 3.460 5.648 1.00 97.94 256 LYS A N 1
ATOM 2068 C CA . LYS A 1 256 ? -15.997 3.339 4.583 1.00 97.94 256 LYS A CA 1
ATOM 2069 C C . LYS A 1 256 ? -14.948 4.447 4.634 1.00 97.94 256 LYS A C 1
ATOM 2071 O O . LYS A 1 256 ? -15.155 5.482 5.262 1.00 97.94 256 LYS A O 1
ATOM 2076 N N . GLU A 1 257 ? -13.870 4.254 3.874 1.00 98.12 257 GLU A N 1
ATOM 2077 C CA . GLU A 1 257 ? -12.819 5.261 3.660 1.00 98.12 257 GLU A CA 1
ATOM 2078 C C . GLU A 1 257 ? -12.216 5.753 4.984 1.00 98.12 257 GLU A C 1
ATOM 2080 O O . GLU A 1 257 ? -11.983 6.939 5.202 1.00 98.12 257 GLU A O 1
ATOM 2085 N N . ILE A 1 258 ? -11.936 4.797 5.870 1.00 98.50 258 ILE A N 1
ATOM 2086 C CA . ILE A 1 258 ? -11.405 5.026 7.211 1.00 98.50 258 ILE A CA 1
ATOM 2087 C C . ILE A 1 258 ? -10.227 4.095 7.484 1.00 98.50 258 ILE A C 1
ATOM 2089 O O . ILE A 1 258 ? -10.105 2.987 6.954 1.00 98.50 258 ILE A O 1
ATOM 2093 N N . MET A 1 259 ? -9.327 4.576 8.327 1.00 98.81 259 MET A N 1
ATOM 2094 C CA . MET A 1 259 ? -8.100 3.906 8.714 1.00 98.81 259 MET A CA 1
ATOM 2095 C C . MET A 1 259 ? -8.102 3.673 10.220 1.00 98.81 259 MET A C 1
ATOM 2097 O O . MET A 1 259 ? -8.094 4.629 10.993 1.00 98.81 259 MET A O 1
ATOM 2101 N N . ILE A 1 260 ? -8.095 2.406 10.636 1.00 98.81 260 ILE A N 1
ATOM 2102 C CA . ILE A 1 260 ? -8.144 2.017 12.049 1.00 98.81 260 ILE A CA 1
ATOM 2103 C C . ILE A 1 260 ? -6.900 1.197 12.381 1.00 98.81 260 ILE A C 1
ATOM 2105 O O . ILE A 1 260 ? -6.519 0.295 11.639 1.00 98.81 260 ILE A O 1
ATOM 2109 N N . MET A 1 261 ? -6.258 1.484 13.507 1.00 98.69 261 MET A N 1
ATOM 2110 C CA . MET A 1 261 ? -5.216 0.625 14.072 1.00 98.69 261 MET A CA 1
ATOM 2111 C C . MET A 1 261 ? -5.591 0.285 15.505 1.00 98.69 261 MET A C 1
ATOM 2113 O O . MET A 1 261 ? -6.045 1.155 16.240 1.00 98.69 261 MET A O 1
ATOM 2117 N N . LEU A 1 262 ? -5.411 -0.971 15.904 1.00 97.31 262 LEU A N 1
ATOM 2118 C CA . LEU A 1 262 ? -5.687 -1.417 17.264 1.00 97.31 262 LEU A CA 1
ATOM 2119 C C . LEU A 1 262 ? -4.560 -2.275 17.815 1.00 97.31 262 LEU A C 1
ATOM 2121 O O . LEU A 1 262 ? -3.858 -2.959 17.071 1.00 97.31 262 LEU A O 1
ATOM 2125 N N . GLN A 1 263 ? -4.414 -2.266 19.132 1.00 96.62 263 GLN A N 1
ATOM 2126 C CA . GLN A 1 263 ? -3.510 -3.152 19.849 1.00 96.62 263 GLN A CA 1
ATOM 2127 C C . GLN A 1 263 ? -4.132 -3.526 21.182 1.00 96.62 263 GLN A C 1
ATOM 2129 O O . GLN A 1 263 ? -4.403 -2.668 22.025 1.00 96.62 263 GLN A O 1
ATOM 2134 N N . HIS A 1 264 ? -4.320 -4.826 21.378 1.00 90.88 264 HIS A N 1
ATOM 2135 C CA . HIS A 1 264 ? -4.646 -5.356 22.690 1.00 90.88 264 HIS A CA 1
ATOM 2136 C C . HIS A 1 264 ? -3.353 -5.502 23.488 1.00 90.88 264 HIS A C 1
ATOM 2138 O O . HIS A 1 264 ? -2.443 -6.230 23.076 1.00 90.88 264 HIS A O 1
ATOM 2144 N N . ARG A 1 265 ? -3.275 -4.834 24.638 1.00 85.19 265 ARG A N 1
ATOM 2145 C CA . ARG A 1 265 ? -2.133 -4.925 25.547 1.00 85.19 265 ARG A CA 1
ATOM 2146 C C . ARG A 1 265 ? -2.632 -4.962 26.983 1.00 85.19 265 ARG A C 1
ATOM 2148 O O . ARG A 1 265 ? -3.418 -4.115 27.389 1.00 85.19 265 ARG A O 1
ATOM 2155 N N . ASP A 1 266 ? -2.172 -5.952 27.739 1.00 82.81 266 ASP A N 1
ATOM 2156 C CA . ASP A 1 266 ? -2.629 -6.205 29.106 1.00 82.81 266 ASP A CA 1
ATOM 2157 C C . ASP A 1 266 ? -4.158 -6.372 29.159 1.00 82.81 266 ASP A C 1
ATOM 2159 O O . ASP A 1 266 ? -4.680 -7.287 28.528 1.00 82.81 266 ASP A O 1
ATOM 2163 N N . ASN A 1 267 ? -4.874 -5.495 29.867 1.00 86.06 267 ASN A N 1
ATOM 2164 C CA . ASN A 1 267 ? -6.340 -5.479 29.938 1.00 86.06 267 ASN A CA 1
ATOM 2165 C C . ASN A 1 267 ? -6.955 -4.298 29.172 1.00 86.06 267 ASN A C 1
ATOM 2167 O O . ASN A 1 267 ? -8.103 -3.953 29.429 1.00 86.06 267 ASN A O 1
ATOM 2171 N N . GLU A 1 268 ? -6.206 -3.669 28.270 1.00 93.44 268 GLU A N 1
ATOM 2172 C CA . GLU A 1 268 ? -6.628 -2.482 27.533 1.00 93.44 268 GLU A CA 1
ATOM 2173 C C . GLU A 1 268 ? -6.613 -2.735 26.023 1.00 93.44 268 GLU A C 1
ATOM 2175 O O . GLU A 1 268 ? -5.782 -3.481 25.488 1.00 93.44 268 GLU A O 1
ATOM 2180 N N . LEU A 1 269 ? -7.522 -2.063 25.322 1.00 95.50 269 LEU A N 1
ATOM 2181 C CA . LEU A 1 269 ? -7.531 -1.986 23.869 1.00 95.50 269 LEU A CA 1
ATOM 2182 C C . LEU A 1 269 ? -7.213 -0.551 23.459 1.00 95.50 269 LEU A C 1
ATOM 2184 O O . LEU A 1 269 ? -8.028 0.354 23.633 1.00 95.50 269 LEU A O 1
ATOM 2188 N N . LYS A 1 270 ? -6.017 -0.343 22.915 1.00 96.94 270 LYS A N 1
ATOM 2189 C CA . LYS A 1 270 ? -5.624 0.938 22.326 1.00 96.94 270 LYS A CA 1
ATOM 2190 C C . LYS A 1 270 ? -6.076 0.989 20.881 1.00 96.94 270 LYS A C 1
ATOM 2192 O O . LYS A 1 270 ? -5.913 0.002 20.164 1.00 96.94 270 LYS A O 1
ATOM 2197 N N . ILE A 1 271 ? -6.612 2.129 20.465 1.00 97.88 271 ILE A N 1
ATOM 2198 C CA . ILE A 1 271 ? -7.182 2.333 19.135 1.00 97.88 271 ILE A CA 1
ATOM 2199 C C . ILE A 1 271 ? -6.711 3.678 18.581 1.00 97.88 271 ILE A C 1
ATOM 2201 O O . ILE A 1 271 ? -6.590 4.651 19.320 1.00 97.88 271 ILE A O 1
ATOM 2205 N N . SER A 1 272 ? -6.455 3.720 17.277 1.00 98.19 272 SER A N 1
ATOM 2206 C CA . SER A 1 272 ? -6.327 4.926 16.459 1.00 98.19 272 SER A CA 1
ATOM 2207 C C . SER A 1 272 ? -7.367 4.874 15.353 1.00 98.19 272 SER A C 1
ATOM 2209 O O . SER A 1 272 ? -7.509 3.838 14.702 1.00 98.19 272 SER A O 1
ATOM 2211 N N . VAL A 1 273 ? -8.075 5.980 15.139 1.00 98.56 273 VAL A N 1
ATOM 2212 C CA . VAL A 1 273 ? -9.031 6.151 14.041 1.00 98.56 273 VAL A CA 1
ATOM 2213 C C . VAL A 1 273 ? -8.659 7.402 13.256 1.00 98.56 273 VAL A C 1
ATOM 2215 O O . VAL A 1 273 ? -8.476 8.474 13.832 1.00 98.56 273 VAL A O 1
ATOM 2218 N N . CYS A 1 274 ? -8.539 7.265 11.940 1.00 98.25 274 CYS A N 1
ATOM 2219 C CA . CYS A 1 274 ? -8.184 8.344 11.031 1.00 98.25 274 CYS A CA 1
ATOM 2220 C C . CYS A 1 274 ? -9.100 8.335 9.808 1.00 98.25 274 CYS A C 1
ATOM 2222 O O . CYS A 1 274 ? -9.254 7.309 9.142 1.00 98.25 274 CYS A O 1
ATOM 2224 N N . ASP A 1 275 ? -9.657 9.500 9.501 1.00 98.25 275 ASP A N 1
ATOM 2225 C CA . ASP A 1 275 ? -10.171 9.819 8.178 1.00 98.25 275 ASP A CA 1
ATOM 2226 C C . ASP A 1 275 ? -9.104 10.644 7.445 1.00 98.25 275 ASP A C 1
ATOM 2228 O O . ASP A 1 275 ? -8.829 11.762 7.885 1.00 98.25 275 ASP A O 1
ATOM 2232 N N . PRO A 1 276 ? -8.472 10.115 6.382 1.00 96.94 276 PRO A N 1
ATOM 2233 C CA . PRO A 1 276 ? -7.425 10.833 5.666 1.00 96.94 276 PRO A CA 1
ATOM 2234 C C . PRO A 1 276 ? -7.954 11.928 4.726 1.00 96.94 276 PRO A C 1
ATOM 2236 O O . PRO A 1 276 ? -7.148 12.714 4.223 1.00 96.94 276 PRO A O 1
ATOM 2239 N N . ASP A 1 277 ? -9.260 11.983 4.447 1.00 95.81 277 ASP A N 1
ATOM 2240 C CA . ASP A 1 277 ? -9.842 13.057 3.647 1.00 95.81 277 ASP A CA 1
ATOM 2241 C C . ASP A 1 277 ? -9.814 14.366 4.448 1.00 95.81 277 ASP A C 1
ATOM 2243 O O . ASP A 1 277 ? -10.256 14.455 5.593 1.00 95.81 277 ASP A O 1
ATOM 2247 N N . LEU A 1 278 ? -9.281 15.414 3.826 1.00 94.12 278 LEU A N 1
ATOM 2248 C CA . LEU A 1 278 ? -9.218 16.742 4.427 1.00 94.12 278 LEU A CA 1
ATOM 2249 C C . LEU A 1 278 ? -10.572 17.464 4.383 1.00 94.12 278 LEU A C 1
ATOM 2251 O O . LEU A 1 278 ? -10.709 18.517 5.004 1.00 94.12 278 LEU A O 1
ATOM 2255 N N . HIS A 1 279 ? -11.563 16.951 3.647 1.00 93.19 279 HIS A N 1
ATOM 2256 C CA . HIS A 1 279 ? -12.912 17.518 3.531 1.00 93.19 279 HIS A CA 1
ATOM 2257 C C . HIS A 1 279 ? -12.922 18.995 3.099 1.00 93.19 279 HIS A C 1
ATOM 2259 O O . HIS A 1 279 ? -13.759 19.788 3.537 1.00 93.19 279 HIS A O 1
ATOM 2265 N N . LEU A 1 280 ? -12.001 19.374 2.200 1.00 90.19 280 LEU A N 1
ATOM 2266 C CA . LEU A 1 280 ? -11.860 20.758 1.710 1.00 90.19 280 LEU A CA 1
ATOM 2267 C C . LEU A 1 280 ? -13.003 21.187 0.768 1.00 90.19 280 LEU A C 1
ATOM 2269 O O . LEU A 1 280 ? -13.092 22.354 0.390 1.00 90.19 280 LEU A O 1
ATOM 2273 N N . GLY A 1 281 ? -13.890 20.264 0.384 1.00 83.38 281 GLY A N 1
ATOM 2274 C CA . GLY A 1 281 ? -14.973 20.509 -0.566 1.00 83.38 281 GLY A CA 1
ATOM 2275 C C . GLY A 1 281 ? -14.500 20.437 -2.018 1.00 83.38 281 GLY A C 1
ATOM 2276 O O . GLY A 1 281 ? -13.767 19.527 -2.398 1.00 83.38 281 GLY A O 1
ATOM 2277 N N . GLU A 1 282 ? -14.954 21.369 -2.859 1.00 77.12 282 GLU A N 1
ATOM 2278 C CA . GLU A 1 282 ? -14.593 21.358 -4.276 1.00 77.12 282 GLU A CA 1
ATOM 2279 C C . GLU A 1 282 ? -13.128 21.778 -4.482 1.00 77.12 282 GLU A C 1
ATOM 2281 O O . GLU A 1 282 ? -12.683 22.881 -4.149 1.00 77.12 282 GLU A O 1
ATOM 2286 N N . TYR A 1 283 ? -12.360 20.866 -5.067 1.00 69.88 283 TYR A N 1
ATOM 2287 C CA . TYR A 1 283 ? -10.943 21.039 -5.341 1.00 69.88 283 TYR A CA 1
ATOM 2288 C C . TYR A 1 283 ? -10.730 21.845 -6.639 1.00 69.88 283 TYR A C 1
ATOM 2290 O O . TYR A 1 283 ? -10.495 21.262 -7.698 1.00 69.88 283 TYR A O 1
ATOM 2298 N N . THR A 1 284 ? -10.740 23.182 -6.565 1.00 71.62 284 THR A N 1
ATOM 2299 C CA . THR A 1 284 ? -10.368 24.093 -7.676 1.00 71.62 284 THR A CA 1
ATOM 2300 C C . THR A 1 284 ? -8.856 24.384 -7.697 1.00 71.62 284 THR A C 1
ATOM 2302 O O . THR A 1 284 ? -8.116 23.883 -6.849 1.00 71.62 284 THR A O 1
ATOM 2305 N N . TYR A 1 285 ? -8.344 25.160 -8.666 1.00 68.44 285 TYR A N 1
ATOM 2306 C CA . TYR A 1 285 ? -6.899 25.450 -8.794 1.00 68.44 285 TYR A CA 1
ATOM 2307 C C . TYR A 1 285 ? -6.255 25.891 -7.464 1.00 68.44 285 TYR A C 1
ATOM 2309 O O . TYR A 1 285 ? -5.223 25.349 -7.070 1.00 68.44 285 TYR A O 1
ATOM 2317 N N . THR A 1 286 ? -6.933 26.765 -6.716 1.00 74.69 286 THR A N 1
ATOM 2318 C CA . THR A 1 286 ? -6.624 27.084 -5.316 1.00 74.69 286 THR A CA 1
ATOM 2319 C C . THR A 1 286 ? -7.868 26.885 -4.461 1.00 74.69 286 THR A C 1
ATOM 2321 O O . THR A 1 286 ? -8.864 27.577 -4.668 1.00 74.69 286 THR A O 1
ATOM 2324 N N . THR A 1 287 ? -7.799 26.003 -3.467 1.00 77.44 287 THR A N 1
ATOM 2325 C CA . THR A 1 287 ? -8.876 25.821 -2.488 1.00 77.44 287 THR A CA 1
ATOM 2326 C C . THR A 1 287 ? -8.475 26.529 -1.198 1.00 77.44 287 THR A C 1
ATOM 2328 O O . THR A 1 287 ? -7.554 26.092 -0.517 1.00 77.44 287 THR A O 1
ATOM 2331 N N . SER A 1 288 ? -9.133 27.648 -0.887 1.00 83.94 288 SER A N 1
ATOM 2332 C CA . SER A 1 288 ? -8.919 28.405 0.358 1.00 83.94 288 SER A CA 1
ATOM 2333 C C . SER A 1 288 ? -9.811 27.932 1.509 1.00 83.94 288 SER A C 1
ATOM 2335 O O . SER A 1 288 ? -9.811 28.539 2.575 1.00 83.94 288 SER A O 1
ATOM 2337 N N . THR A 1 289 ? -10.634 26.911 1.273 1.00 88.25 289 THR A N 1
ATOM 2338 C CA . THR A 1 289 ? -11.504 26.314 2.284 1.00 88.25 289 THR A CA 1
ATOM 2339 C C . THR A 1 289 ? -10.657 25.527 3.273 1.00 88.25 289 THR A C 1
ATOM 2341 O O . THR A 1 289 ? -9.850 24.696 2.864 1.00 88.25 289 THR A O 1
ATOM 2344 N N . GLU A 1 290 ? -10.840 25.800 4.561 1.00 91.25 290 GLU A N 1
ATOM 2345 C CA . GLU A 1 290 ? -10.201 25.040 5.634 1.00 91.25 290 GLU A CA 1
ATOM 2346 C C . GLU A 1 290 ? -10.773 23.621 5.719 1.00 91.25 290 GLU A C 1
ATOM 2348 O O . GLU A 1 290 ? -11.918 23.368 5.326 1.00 91.25 290 GLU A O 1
ATOM 2353 N N . SER A 1 291 ? -9.971 22.699 6.254 1.00 94.12 291 SER A N 1
ATOM 2354 C CA . SER A 1 291 ? -10.437 21.350 6.566 1.00 94.12 291 SER A CA 1
ATOM 2355 C C . SER A 1 291 ? -11.586 21.389 7.560 1.00 94.12 291 SER A C 1
ATOM 2357 O O . SER A 1 291 ? -11.627 22.224 8.467 1.00 94.12 291 SER A O 1
ATOM 2359 N N . LYS A 1 292 ? -12.530 20.469 7.378 1.00 93.56 292 LYS A N 1
ATOM 2360 C CA . LYS A 1 292 ? -13.703 20.332 8.234 1.00 93.56 292 LYS A CA 1
ATOM 2361 C C . LYS A 1 292 ? -13.574 19.098 9.105 1.00 93.56 292 LYS A C 1
ATOM 2363 O O . LYS A 1 292 ? -13.019 18.084 8.691 1.00 93.56 292 LYS A O 1
ATOM 2368 N N . THR A 1 293 ? -14.141 19.188 10.301 1.00 96.19 293 THR A N 1
ATOM 2369 C CA . THR A 1 293 ? -14.334 18.019 11.151 1.00 96.19 293 THR A CA 1
ATOM 2370 C C . THR A 1 293 ? -15.368 17.083 10.532 1.00 96.19 293 THR A C 1
ATOM 2372 O O . THR A 1 293 ? -16.343 17.517 9.913 1.00 96.19 293 THR A O 1
ATOM 2375 N N . VAL A 1 294 ? -15.170 15.787 10.736 1.00 97.12 294 VAL A N 1
ATOM 2376 C CA . VAL A 1 294 ? -16.064 14.725 10.276 1.00 97.12 294 VAL A CA 1
ATOM 2377 C C . VAL A 1 294 ? -16.241 13.709 11.396 1.00 97.12 294 VAL A C 1
ATOM 2379 O O . VAL A 1 294 ? -15.286 13.364 12.086 1.00 97.12 294 VAL A O 1
ATOM 2382 N N . SER A 1 295 ? -17.472 13.260 11.616 1.00 97.75 295 SER A N 1
ATOM 2383 C CA . SER A 1 295 ? -17.749 12.175 12.555 1.00 97.75 295 SER A CA 1
ATOM 2384 C C . SER A 1 295 ? -17.704 10.848 11.805 1.00 97.75 295 SER A C 1
ATOM 2386 O O . SER A 1 295 ? -18.305 10.728 10.737 1.00 97.75 295 SER A O 1
ATOM 2388 N N . ARG A 1 296 ? -16.966 9.886 12.355 1.00 98.06 296 ARG A N 1
ATOM 2389 C CA . ARG A 1 296 ? -16.842 8.521 11.850 1.00 98.06 296 ARG A CA 1
ATOM 2390 C C . ARG A 1 296 ? -17.305 7.525 12.891 1.00 98.06 296 ARG A C 1
ATOM 2392 O O . ARG A 1 296 ? -16.996 7.688 14.072 1.00 98.06 296 ARG A O 1
ATOM 2399 N N . GLU A 1 297 ? -17.995 6.487 12.445 1.00 98.19 297 GLU A N 1
ATOM 2400 C CA . GLU A 1 297 ? -18.513 5.436 13.311 1.00 98.19 297 GLU A CA 1
ATOM 2401 C C . GLU A 1 297 ? -17.855 4.083 13.042 1.00 98.19 297 GLU A C 1
ATOM 2403 O O . GLU A 1 297 ? -17.704 3.626 11.906 1.00 98.19 297 GLU A O 1
ATOM 2408 N N . ILE A 1 298 ? -17.484 3.417 14.134 1.00 98.00 298 ILE A N 1
ATOM 2409 C CA . ILE A 1 298 ? -17.013 2.033 14.138 1.00 98.00 298 ILE A CA 1
ATOM 2410 C C . ILE A 1 298 ? -17.771 1.251 15.208 1.00 98.00 298 ILE A C 1
ATOM 2412 O O . ILE A 1 298 ? -18.101 1.784 16.262 1.00 98.00 298 ILE A O 1
ATOM 2416 N N . THR A 1 299 ? -18.062 -0.022 14.963 1.00 98.19 299 THR A N 1
ATOM 2417 C CA . THR A 1 299 ? -18.730 -0.906 15.927 1.00 98.19 299 THR A CA 1
ATOM 2418 C C . THR A 1 299 ? -17.794 -2.039 16.305 1.00 98.19 299 THR A C 1
ATOM 2420 O O . THR A 1 299 ? -17.444 -2.864 15.460 1.00 98.19 299 THR A O 1
ATOM 2423 N N . LEU A 1 300 ? -17.400 -2.091 17.575 1.00 97.19 300 LEU A N 1
ATOM 2424 C CA . LEU A 1 300 ? -16.592 -3.171 18.127 1.00 97.19 300 LEU A CA 1
ATOM 2425 C C . LEU A 1 300 ? -17.468 -4.274 18.717 1.00 97.19 300 LEU A C 1
ATOM 2427 O O . LEU A 1 300 ? -18.512 -4.006 19.314 1.00 97.19 300 LEU A O 1
ATOM 2431 N N . LYS A 1 301 ? -16.987 -5.511 18.608 1.00 95.44 301 LYS A N 1
ATOM 2432 C CA . LYS A 1 301 ? -17.514 -6.672 19.325 1.00 95.44 301 LYS A CA 1
ATOM 2433 C C . LYS A 1 301 ? -17.031 -6.628 20.765 1.00 95.44 301 LYS A C 1
ATOM 2435 O O . LYS A 1 301 ? -15.831 -6.652 21.022 1.00 95.44 301 LYS A O 1
ATOM 2440 N N . GLY A 1 302 ? -17.968 -6.629 21.695 1.00 93.38 302 GLY A N 1
ATOM 2441 C CA . GLY A 1 302 ? -17.728 -6.512 23.124 1.00 93.38 302 GLY A CA 1
ATOM 2442 C C . GLY A 1 302 ? -18.176 -5.177 23.693 1.00 93.38 302 GLY A C 1
ATOM 2443 O O . GLY A 1 302 ? -18.399 -4.206 22.975 1.00 93.38 302 GLY A O 1
ATOM 2444 N N . ASN A 1 303 ? -18.299 -5.164 25.017 1.00 94.75 303 ASN A N 1
ATOM 2445 C CA . ASN A 1 303 ? -18.698 -3.990 25.775 1.00 94.75 303 ASN A CA 1
ATOM 2446 C C . ASN A 1 303 ? -17.446 -3.307 26.313 1.00 94.75 303 ASN A C 1
ATOM 2448 O O . ASN A 1 303 ? -16.642 -3.936 27.008 1.00 94.75 303 ASN A O 1
ATOM 2452 N N . TYR A 1 304 ? -17.298 -2.024 26.006 1.00 95.00 304 TYR A N 1
ATOM 2453 C CA . TYR A 1 304 ? -16.139 -1.229 26.384 1.00 95.00 304 TYR A CA 1
ATOM 2454 C C . TYR A 1 304 ? -16.546 0.053 27.104 1.00 95.00 304 TYR A C 1
ATOM 2456 O O . TYR A 1 304 ? -17.611 0.622 26.865 1.00 95.00 304 TYR A O 1
ATOM 2464 N N . THR A 1 305 ? -15.650 0.537 27.956 1.00 95.19 305 THR A N 1
ATOM 2465 C CA . THR A 1 305 ? -15.665 1.901 28.488 1.00 95.19 305 THR A CA 1
ATOM 2466 C C . THR A 1 305 ? -14.378 2.608 28.085 1.00 95.19 305 THR A C 1
ATOM 2468 O O . THR A 1 305 ? -13.356 1.961 27.852 1.00 95.19 305 THR A O 1
ATOM 2471 N N . LEU A 1 306 ? -14.401 3.936 27.973 1.00 95.50 306 LEU A N 1
ATOM 2472 C CA . LEU A 1 306 ? -13.165 4.675 27.736 1.00 95.50 306 LEU A CA 1
ATOM 2473 C C . LEU A 1 306 ? -12.307 4.694 29.011 1.00 95.50 306 LEU A C 1
ATOM 2475 O O . LEU A 1 306 ? -12.830 4.865 30.113 1.00 95.50 306 LEU A O 1
ATOM 2479 N N . ALA A 1 307 ? -10.991 4.535 28.858 1.00 93.38 307 ALA A N 1
ATOM 2480 C CA . ALA A 1 307 ? -10.043 4.701 29.960 1.00 93.38 307 ALA A CA 1
ATOM 2481 C C . ALA A 1 307 ? -9.897 6.175 30.379 1.00 93.38 307 ALA A C 1
ATOM 2483 O O . ALA A 1 307 ? -9.764 6.463 31.564 1.00 93.38 307 ALA A O 1
ATOM 2484 N N . ASP A 1 308 ? -10.000 7.084 29.406 1.00 90.31 308 ASP A N 1
ATOM 2485 C CA . ASP A 1 308 ? -9.999 8.541 29.575 1.00 90.31 308 ASP A CA 1
ATOM 2486 C C . ASP A 1 308 ? -11.255 9.151 28.927 1.00 90.31 308 ASP A C 1
ATOM 2488 O O . ASP A 1 308 ? -12.025 8.451 28.290 1.00 90.31 308 ASP A O 1
ATOM 2492 N N . ALA A 1 309 ? -11.492 10.459 29.029 1.00 87.50 309 ALA A N 1
ATOM 2493 C CA . ALA A 1 309 ? -12.651 11.105 28.390 1.00 87.50 309 ALA A CA 1
ATOM 2494 C C . ALA A 1 309 ? -12.229 12.101 27.290 1.00 87.50 309 ALA A C 1
ATOM 2496 O O . ALA A 1 309 ? -12.393 13.311 27.476 1.00 87.50 309 ALA A O 1
ATOM 2497 N N . PRO A 1 310 ? -11.643 11.645 26.161 1.00 92.75 310 PRO A N 1
ATOM 2498 C CA . PRO A 1 310 ? -11.284 12.546 25.073 1.00 92.75 310 PRO A CA 1
ATOM 2499 C C . PRO A 1 310 ? -12.550 13.160 24.450 1.00 92.75 310 PRO A C 1
ATOM 2501 O O . PRO A 1 310 ? -13.488 12.433 24.129 1.00 92.75 310 PRO A O 1
ATOM 2504 N N . PRO A 1 311 ? -12.594 14.488 24.232 1.00 92.94 311 PRO A N 1
ATOM 2505 C CA . PRO A 1 311 ? -13.800 15.174 23.760 1.00 92.94 311 PRO A CA 1
ATOM 2506 C C . PRO A 1 311 ? -14.208 14.785 22.332 1.00 92.94 311 PRO A C 1
ATOM 2508 O O . PRO A 1 311 ? -15.344 15.019 21.933 1.00 92.94 311 PRO A O 1
ATOM 2511 N N . SER A 1 312 ? -13.285 14.210 21.559 1.00 96.69 312 SER A N 1
ATOM 2512 C CA . SER A 1 312 ? -13.505 13.749 20.190 1.00 96.69 312 SER A CA 1
ATOM 2513 C C . SER A 1 312 ? -14.069 12.331 20.100 1.00 96.69 312 SER A C 1
ATOM 2515 O O . SER A 1 312 ? -14.262 11.858 18.985 1.00 96.69 312 SER A O 1
ATOM 2517 N N . VAL A 1 313 ? -14.322 11.639 21.217 1.00 98.19 313 VAL A N 1
ATOM 2518 C CA . VAL A 1 313 ? -14.794 10.246 21.205 1.00 98.19 313 VAL A CA 1
ATOM 2519 C C . VAL A 1 313 ? -16.017 10.083 22.097 1.00 98.19 313 VAL A C 1
ATOM 2521 O O . VAL A 1 313 ? -16.038 10.528 23.242 1.00 98.19 313 VAL A O 1
ATOM 2524 N N . SER A 1 314 ? -17.032 9.395 21.584 1.00 97.56 314 SER A N 1
ATOM 2525 C CA . SER A 1 314 ? -18.210 8.997 22.354 1.00 97.56 314 SER A CA 1
ATOM 2526 C C . SER A 1 314 ? -18.569 7.539 22.084 1.00 97.56 314 SER A C 1
ATOM 2528 O O . SER A 1 314 ? -18.324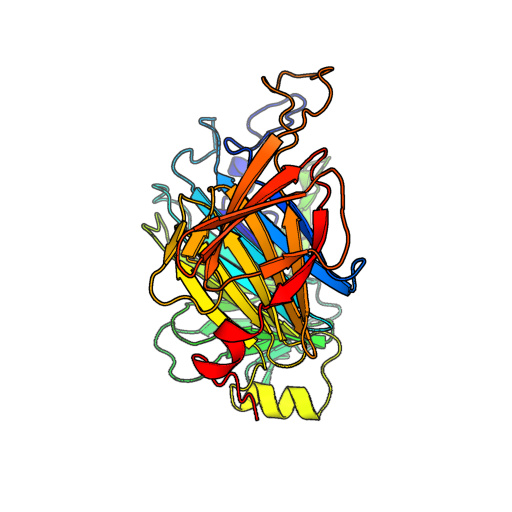 7.022 20.994 1.00 97.56 314 SER A O 1
ATOM 2530 N N . LEU A 1 315 ? -19.100 6.864 23.104 1.00 97.12 315 LEU A N 1
ATOM 2531 C CA . LEU A 1 315 ? -19.442 5.442 23.067 1.00 97.12 315 LEU A CA 1
ATOM 2532 C C . LEU A 1 315 ? -20.939 5.254 23.293 1.00 97.12 315 LEU A C 1
ATOM 2534 O O . LEU A 1 315 ? -21.531 5.895 24.163 1.00 97.12 315 LEU A O 1
ATOM 2538 N N . HIS A 1 316 ? -21.515 4.303 22.569 1.00 96.12 316 HIS A N 1
ATOM 2539 C CA . HIS A 1 316 ? -22.854 3.783 22.792 1.00 96.12 316 HIS A CA 1
ATOM 2540 C C . HIS A 1 316 ? -22.804 2.254 22.769 1.00 96.12 316 HIS A C 1
ATOM 2542 O O . HIS A 1 316 ? -22.423 1.652 21.766 1.00 96.12 316 HIS A O 1
ATOM 2548 N N . THR A 1 317 ? -23.179 1.617 23.876 1.00 95.00 317 THR A N 1
ATOM 2549 C CA . THR A 1 317 ? -23.200 0.153 23.982 1.00 95.00 317 THR A CA 1
ATOM 2550 C C . THR A 1 317 ? -24.609 -0.361 23.725 1.00 95.00 317 THR A C 1
ATOM 2552 O O . THR A 1 317 ? -25.553 0.049 24.399 1.00 95.00 317 THR A O 1
ATOM 2555 N N . GLU A 1 318 ? -24.741 -1.292 22.785 1.00 91.19 318 GLU A N 1
ATOM 2556 C CA . GLU A 1 318 ? -25.996 -1.959 22.451 1.00 91.19 318 GLU A CA 1
ATOM 2557 C C . GLU A 1 318 ? -25.779 -3.477 22.403 1.00 91.19 318 GLU A C 1
ATOM 2559 O O . GLU A 1 318 ? -24.986 -3.999 21.619 1.00 91.19 318 GLU A O 1
ATOM 2564 N N . GLY A 1 319 ? -26.475 -4.208 23.278 1.00 90.69 319 GLY A N 1
ATOM 2565 C CA . GLY A 1 319 ? -26.303 -5.654 23.411 1.00 90.69 319 GLY A CA 1
ATOM 2566 C C . GLY A 1 319 ? -24.890 -6.034 23.866 1.00 90.69 319 GLY A C 1
ATOM 2567 O O . GLY A 1 319 ? -24.500 -5.735 24.995 1.00 90.69 319 GLY A O 1
ATOM 2568 N N . ASN A 1 320 ? -24.159 -6.726 22.990 1.00 91.81 320 ASN A N 1
ATOM 2569 C CA . ASN A 1 320 ? -22.780 -7.171 23.219 1.00 91.81 320 ASN A CA 1
ATOM 2570 C C . ASN A 1 320 ? -21.758 -6.374 22.398 1.00 91.81 320 ASN A C 1
ATOM 2572 O O . ASN A 1 320 ? -20.632 -6.841 22.256 1.00 91.81 320 ASN A O 1
ATOM 2576 N N . ASN A 1 321 ? -22.146 -5.235 21.826 1.00 96.25 321 ASN A N 1
ATOM 2577 C CA . ASN A 1 321 ? -21.289 -4.424 20.972 1.00 96.25 321 ASN A CA 1
ATOM 2578 C C . ASN A 1 321 ? -21.205 -2.990 21.500 1.00 96.25 321 ASN A C 1
ATOM 2580 O O . ASN A 1 321 ? -22.147 -2.468 22.102 1.00 96.25 321 ASN A O 1
ATOM 2584 N N . THR A 1 322 ? -20.093 -2.327 21.205 1.00 97.44 322 THR A N 1
ATOM 2585 C CA . THR A 1 322 ? -19.896 -0.904 21.480 1.00 97.44 322 THR A CA 1
ATOM 2586 C C . THR A 1 322 ? -19.675 -0.166 20.168 1.00 97.44 322 THR A C 1
ATOM 2588 O O . THR A 1 322 ? -18.675 -0.377 19.482 1.00 97.44 322 THR A O 1
ATOM 2591 N N . THR A 1 323 ? -20.600 0.730 19.838 1.00 98.06 323 THR A N 1
ATOM 2592 C CA . THR A 1 323 ? -20.440 1.713 18.767 1.00 98.06 323 THR A CA 1
ATOM 2593 C C . THR A 1 323 ? -19.642 2.895 19.292 1.00 98.06 323 THR A C 1
ATOM 2595 O O . THR A 1 323 ? -19.914 3.416 20.375 1.00 98.06 323 THR A O 1
ATOM 2598 N N . ILE A 1 324 ? -18.645 3.312 18.525 1.00 98.19 324 ILE A N 1
ATOM 2599 C CA . ILE A 1 324 ? -17.735 4.404 18.838 1.00 98.19 324 ILE A CA 1
ATOM 2600 C C . ILE A 1 324 ? -17.886 5.442 17.738 1.00 98.19 324 ILE A C 1
ATOM 2602 O O . ILE A 1 324 ? -17.642 5.139 16.571 1.00 98.19 324 ILE A O 1
ATOM 2606 N N . SER A 1 325 ? -18.252 6.659 18.123 1.00 98.38 325 SER A N 1
ATOM 2607 C CA . SER A 1 325 ? -18.230 7.822 17.244 1.00 98.38 325 SER A CA 1
ATOM 2608 C C . SER A 1 325 ? -16.978 8.644 17.539 1.00 98.38 325 SER A C 1
ATOM 2610 O O . SER A 1 325 ? -16.728 9.012 18.692 1.00 98.38 325 SER A O 1
ATOM 2612 N N . VAL A 1 326 ? -16.183 8.906 16.502 1.00 98.50 326 VAL A N 1
ATOM 2613 C CA . VAL A 1 326 ? -14.917 9.642 16.564 1.00 98.50 326 VAL A CA 1
ATOM 2614 C C . VAL A 1 326 ? -14.999 10.875 15.672 1.00 98.50 326 VAL A C 1
ATOM 2616 O O . VAL A 1 326 ? -15.338 10.776 14.497 1.00 98.50 326 VAL A O 1
ATOM 2619 N N . VAL A 1 327 ? -14.673 12.046 16.213 1.00 98.50 327 VAL A N 1
ATOM 2620 C CA . VAL A 1 327 ? -14.561 13.296 15.453 1.00 98.50 327 VAL A CA 1
ATOM 2621 C C . VAL A 1 327 ? -13.133 13.429 14.922 1.00 98.50 327 VAL A C 1
ATOM 2623 O O . VAL A 1 327 ? -12.211 13.719 15.683 1.00 98.50 327 VAL A O 1
ATOM 2626 N N . CYS A 1 328 ? -12.960 13.217 13.619 1.00 97.81 328 CYS A N 1
ATOM 2627 C CA . CYS A 1 328 ? -11.698 13.342 12.892 1.00 97.81 328 CYS A CA 1
ATOM 2628 C C . CYS A 1 328 ? -11.551 14.736 12.263 1.00 97.81 328 CYS A C 1
ATOM 2630 O O . CYS A 1 328 ? -12.546 15.394 11.947 1.00 97.81 328 CYS A O 1
ATOM 2632 N N . HIS A 1 329 ? -10.308 15.188 12.074 1.00 97.38 329 HIS A N 1
ATOM 2633 C CA . HIS A 1 329 ? -9.982 16.487 11.476 1.00 97.38 329 HIS A CA 1
ATOM 2634 C C . HIS A 1 329 ? -8.560 16.476 10.897 1.00 97.38 329 HIS A C 1
ATOM 2636 O O . HIS A 1 329 ? -7.695 15.791 11.440 1.00 97.38 329 HIS A O 1
ATOM 2642 N N . ASP A 1 330 ? -8.320 17.213 9.808 1.00 96.19 330 ASP A N 1
ATOM 2643 C CA . ASP A 1 330 ? -6.997 17.428 9.194 1.00 96.19 330 ASP A CA 1
ATOM 2644 C C . ASP A 1 330 ? -6.234 16.158 8.752 1.00 96.19 330 ASP A C 1
ATOM 2646 O O . ASP A 1 330 ? -5.026 16.209 8.510 1.00 96.19 330 ASP A O 1
ATOM 2650 N N . GLY A 1 331 ? -6.890 14.997 8.656 1.00 95.88 331 GLY A N 1
ATOM 2651 C CA . GLY A 1 331 ? -6.183 13.726 8.456 1.00 95.88 331 GLY A CA 1
ATOM 2652 C C . GLY A 1 331 ? -5.355 13.285 9.669 1.00 95.88 331 GLY A C 1
ATOM 2653 O O . GLY A 1 331 ? -4.499 12.407 9.550 1.00 95.88 331 GLY A O 1
ATOM 2654 N N . ILE A 1 332 ? -5.571 13.901 10.836 1.00 97.19 332 ILE A N 1
ATOM 2655 C CA . ILE A 1 332 ? -4.852 13.601 12.073 1.00 97.19 332 ILE A CA 1
ATOM 2656 C C . ILE A 1 332 ? -5.565 12.446 12.792 1.00 97.19 332 ILE A C 1
ATOM 2658 O O . ILE A 1 332 ? -6.750 12.563 13.118 1.00 97.19 332 ILE A O 1
ATOM 2662 N N . PRO A 1 333 ? -4.867 11.335 13.088 1.00 97.44 333 PRO A N 1
ATOM 2663 C CA . PRO A 1 333 ? -5.471 10.216 13.797 1.00 97.44 333 PRO A CA 1
ATOM 2664 C C . PRO A 1 333 ? -5.833 10.567 15.241 1.00 97.44 333 PRO A C 1
ATOM 2666 O O . PRO A 1 333 ? -5.054 11.201 15.956 1.00 97.44 333 PRO A O 1
ATOM 2669 N N . VAL A 1 334 ? -6.991 10.089 15.690 1.00 98.06 334 VAL A N 1
ATOM 2670 C CA . VAL A 1 334 ? -7.439 10.194 17.081 1.00 98.06 334 VAL A CA 1
ATOM 2671 C C . VAL A 1 334 ? -7.100 8.892 17.800 1.00 98.06 334 VAL A C 1
ATOM 2673 O O . VAL A 1 334 ? -7.688 7.850 17.507 1.00 98.06 334 VAL A O 1
ATOM 2676 N N . GLU A 1 335 ? -6.154 8.952 18.741 1.00 97.31 335 GLU A N 1
ATOM 2677 C CA . GLU A 1 335 ? -5.767 7.816 19.586 1.00 97.31 335 GLU A CA 1
ATOM 2678 C C . GLU A 1 335 ? -6.509 7.843 20.930 1.00 97.31 335 GLU A C 1
ATOM 2680 O O . GLU A 1 335 ? -6.584 8.881 21.590 1.00 97.31 335 GLU A O 1
ATOM 2685 N N . PHE A 1 336 ? -7.031 6.695 21.362 1.00 97.19 336 PHE A N 1
ATOM 2686 C CA . PHE A 1 336 ? -7.700 6.530 22.653 1.00 97.19 336 PHE A CA 1
ATOM 2687 C C . PHE A 1 336 ? -7.587 5.087 23.164 1.00 97.19 336 PHE A C 1
ATOM 2689 O O . PHE A 1 336 ? -7.238 4.163 22.426 1.00 97.19 336 PHE A O 1
ATOM 2696 N N . THR A 1 337 ? -7.885 4.896 24.448 1.00 96.94 337 THR A N 1
ATOM 2697 C CA . THR A 1 337 ? -7.785 3.599 25.127 1.00 96.94 337 THR A CA 1
ATOM 2698 C C . THR A 1 337 ? -9.143 3.182 25.673 1.00 96.94 337 THR A C 1
ATOM 2700 O O . THR A 1 337 ? -9.866 3.992 26.257 1.00 96.94 337 THR A O 1
ATOM 2703 N N . LEU A 1 338 ? -9.472 1.905 25.502 1.00 96.38 338 LEU A N 1
ATOM 2704 C CA . LEU A 1 338 ? -10.687 1.278 25.999 1.00 96.38 338 LEU A CA 1
ATOM 2705 C C . LEU A 1 338 ? -10.376 0.212 27.047 1.00 96.38 338 LEU A C 1
ATOM 2707 O O . LEU A 1 338 ? -9.425 -0.559 26.906 1.00 96.38 338 LEU A O 1
ATOM 2711 N N . ASN A 1 339 ? -11.251 0.119 28.041 1.00 94.56 339 ASN A N 1
ATOM 2712 C CA . ASN A 1 339 ? -11.297 -0.955 29.018 1.00 94.56 339 ASN A CA 1
ATOM 2713 C C . ASN A 1 339 ? -12.460 -1.901 28.673 1.00 94.56 339 ASN A C 1
ATOM 2715 O O . ASN A 1 339 ? -13.605 -1.448 28.609 1.00 94.56 339 ASN A O 1
ATOM 2719 N N . PRO A 1 340 ? -12.2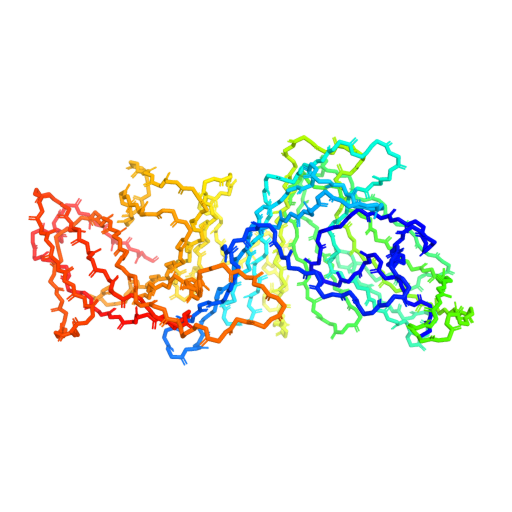12 -3.203 28.454 1.00 88.69 340 PRO A N 1
ATOM 2720 C CA . PRO A 1 340 ? -13.273 -4.180 28.279 1.00 88.69 340 PRO A CA 1
ATOM 2721 C C . PRO A 1 340 ? -14.030 -4.370 29.597 1.00 88.69 340 PRO A C 1
ATOM 27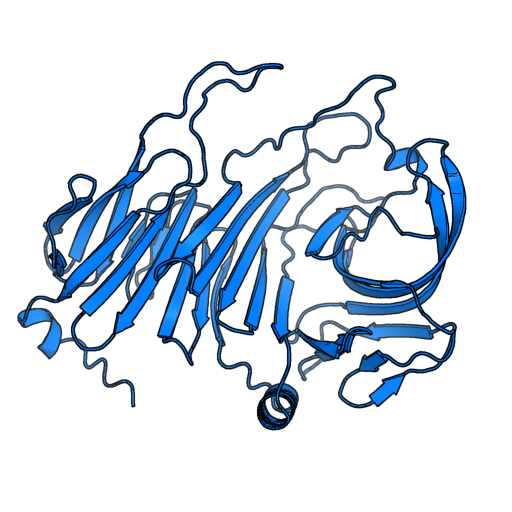23 O O . PRO A 1 340 ? -13.426 -4.514 30.669 1.00 88.69 340 PRO A O 1
ATOM 2726 N N . ASP A 1 341 ? -15.355 -4.411 29.508 1.00 78.50 341 ASP A N 1
ATOM 2727 C CA . ASP A 1 341 ? -16.228 -4.631 30.653 1.00 78.50 341 ASP A CA 1
ATOM 2728 C C . ASP A 1 341 ? -16.049 -6.056 31.221 1.00 78.50 341 ASP A C 1
ATOM 2730 O O . ASP A 1 341 ? -15.739 -7.011 30.497 1.00 78.50 341 ASP A O 1
ATOM 2734 N N . GLN A 1 342 ? -16.219 -6.230 32.537 1.00 57.19 342 GLN A N 1
ATOM 2735 C CA . GLN A 1 342 ? -15.855 -7.477 33.236 1.00 57.19 342 GLN A CA 1
ATOM 2736 C C . GLN A 1 342 ? -16.625 -8.716 32.737 1.00 57.19 342 GLN A C 1
ATOM 2738 O O . GLN A 1 342 ? -16.145 -9.837 32.899 1.00 57.19 342 GLN A O 1
ATOM 2743 N N . SER A 1 343 ? -17.786 -8.534 32.102 1.00 52.03 343 SER A N 1
ATOM 2744 C CA . SER A 1 343 ? -18.635 -9.602 31.560 1.00 52.03 343 SER A CA 1
ATOM 2745 C C . SER A 1 343 ? -18.096 -10.236 30.267 1.00 52.03 343 SER A C 1
ATOM 2747 O O . SER A 1 343 ? -18.309 -11.429 30.047 1.00 52.03 343 SER A O 1
ATOM 2749 N N . PHE A 1 344 ? -17.337 -9.500 29.444 1.00 46.12 344 PHE A N 1
ATOM 2750 C CA . PHE A 1 344 ? -16.757 -10.029 28.198 1.00 46.12 344 PHE A CA 1
ATOM 2751 C C . PHE A 1 344 ? -15.553 -10.953 28.454 1.00 46.12 344 PHE A C 1
ATOM 2753 O O . PHE A 1 344 ? -15.262 -11.846 27.656 1.00 46.12 344 PHE A O 1
ATOM 2760 N N . ARG A 1 345 ? -14.906 -10.810 29.621 1.00 49.12 345 ARG A N 1
ATOM 2761 C CA . ARG A 1 345 ? -13.761 -11.632 30.056 1.00 49.12 345 ARG A CA 1
ATOM 2762 C C . ARG A 1 345 ? -14.084 -13.126 30.165 1.00 49.12 345 ARG A C 1
ATOM 2764 O O . ARG A 1 345 ? -13.183 -13.945 30.036 1.00 49.12 345 ARG A O 1
ATOM 2771 N N . ASN A 1 346 ? -15.352 -13.482 30.386 1.00 40.69 346 ASN A N 1
ATOM 2772 C CA . ASN A 1 346 ? -15.768 -14.873 30.593 1.00 40.69 346 ASN A CA 1
ATOM 2773 C C . ASN A 1 346 ? -16.173 -15.607 29.303 1.00 40.69 346 ASN A C 1
ATOM 2775 O O . ASN A 1 346 ? -16.192 -16.835 29.305 1.00 40.69 346 ASN A O 1
ATOM 2779 N N . ASN A 1 347 ? -16.475 -14.888 28.213 1.00 41.03 347 ASN A N 1
ATOM 2780 C CA . ASN A 1 347 ? -17.015 -15.486 26.982 1.00 41.03 347 ASN A CA 1
ATOM 2781 C C . ASN A 1 347 ? -16.021 -15.539 25.815 1.00 41.03 347 ASN A C 1
ATOM 2783 O O . ASN A 1 347 ? -16.268 -16.260 24.853 1.00 41.03 347 ASN A O 1
ATOM 2787 N N . ASN A 1 348 ? -14.896 -14.829 25.902 1.00 43.00 348 ASN A N 1
ATOM 2788 C CA . ASN A 1 348 ? -13.808 -14.926 24.938 1.00 43.00 348 ASN A CA 1
ATOM 2789 C C . ASN A 1 348 ? -12.509 -15.218 25.691 1.00 43.00 348 ASN A C 1
ATOM 2791 O O . ASN A 1 348 ? -11.892 -14.290 26.221 1.00 43.00 348 ASN A O 1
ATOM 2795 N N . PRO A 1 349 ? -12.058 -16.484 25.753 1.00 37.16 349 PRO A N 1
ATOM 2796 C CA . PRO A 1 349 ? -10.716 -16.779 26.203 1.00 37.16 349 PRO A CA 1
ATOM 2797 C C . PRO A 1 349 ? -9.774 -16.324 25.090 1.00 37.16 349 PRO A C 1
ATOM 2799 O O . PRO A 1 349 ? -9.310 -17.127 24.284 1.00 37.16 349 PRO A O 1
ATOM 2802 N N . ILE A 1 350 ? -9.452 -15.030 25.052 1.00 43.28 350 ILE A N 1
ATOM 2803 C CA . ILE A 1 350 ? -8.204 -14.567 24.447 1.00 43.28 350 ILE A CA 1
ATOM 2804 C C . ILE A 1 350 ? -7.085 -15.052 25.383 1.00 43.28 350 ILE A C 1
ATOM 2806 O O . ILE A 1 350 ? -6.444 -14.296 26.100 1.00 43.28 350 ILE A O 1
ATOM 2810 N N . ASN A 1 351 ? -6.902 -16.371 25.423 1.00 34.19 351 ASN A N 1
ATOM 2811 C CA . ASN A 1 351 ? -5.679 -17.017 25.852 1.00 34.19 351 ASN A CA 1
ATOM 2812 C C . ASN A 1 351 ? -4.790 -17.050 24.614 1.00 34.19 351 ASN A C 1
ATOM 2814 O O . ASN A 1 351 ? -4.703 -18.058 23.913 1.00 34.19 351 ASN A O 1
ATOM 2818 N N . ILE A 1 352 ? -4.163 -15.913 24.326 1.00 36.00 352 ILE A N 1
ATOM 2819 C CA . ILE A 1 352 ? -2.987 -15.888 23.465 1.00 36.00 352 ILE A CA 1
ATOM 2820 C C . ILE A 1 352 ? -1.856 -16.428 24.340 1.00 36.00 352 ILE A C 1
ATOM 2822 O O . ILE A 1 352 ? -1.416 -15.766 25.279 1.00 36.00 352 ILE A O 1
ATOM 2826 N N . LYS A 1 353 ? -1.481 -17.684 24.095 1.00 28.80 353 LYS A N 1
ATOM 2827 C CA . LYS A 1 353 ? -0.170 -18.189 24.505 1.00 28.80 353 LYS A CA 1
ATOM 2828 C C . LYS A 1 353 ? 0.912 -17.580 23.634 1.00 28.80 353 LYS A C 1
ATOM 2830 O O . LYS A 1 353 ? 0.646 -17.436 22.420 1.00 28.80 353 LYS A O 1
#

Radius of gyration: 22.25 Å; chains: 1; bounding box: 55×52×59 Å

Sequence (353 aa):
EGWNWNRNPGTTAICLPLELLNSPFTESDMLRQPHTFAGASQFNKGEFGMFAMKLGERDRKNFTPSFNAHKSVFAFGNRIIALGTAIRNDNGDYPTETTLFQQKLASLEQSLEINGEKVNQFPFRQEINKNRKEPLVIKNLTGDYYFLPPGQSVSIEKREQESKENKRTEHTRGNFATAYIHHGEAPRNDSYEYMILLDATKSQIRQLNKGITEYETIRKDETAHIVHDKLSNVRGYAIFEDFSATDDTYLEKSDKEIMIMLQHRDNELKISVCDPDLHLGEYTYTTSTESKTVSREITLKGNYTLADAPPSVSLHTEGNNTTISVVCHDGIPVEFTLNPDQSFRNNNPINIK

Secondary structure (DSSP, 8-state):
----TT--TT-EEE---HHHHS-S-SS---PPPS-S-EEEEEETTTTEEEEEEEEE--S-TT--TT-EEEEEEEEETTEEEEEEEEEE----SS-EEEEEEEEE-SSTTPPEEETTEEE--SSEEEEEPTT-SSPEEEE-TTSPEEEE-SS--EEEEEEEEEEE-TTT--EEEEEEEEEEEEEESS-SSEEEEEEEE-S--HHHHHHHTTT--SEEEEEESSSEEEEEETTT-EEEEEE-S-EE-SS-SSEEEE-SSEEEEEEEETTEEEEEEE-------S--SS--PPP--EEEEEEEES-EEESS--TTEEEEEETTEEEEEEEEBTTB-EEEEEEEPTTGGGT------

Foldseek 3Di:
DQDQPQADAQDWGWRDDPVLVPDPDPDDDDDDFPDQLWDKAADPVRQKIKTWDWGADDPDRSGFRQATKIWMWIDHHQKIKIKIKQGFTQFQPTWIKGWNDKFFDPDQQQWKDKLNDTDRDPFDKDKDDLPDPDWIWIQDSVGKIKIFHHRWIKMWGWYKGWFADPPPRDIDIGTITTMITTQTGGRRMDMGIMMIGPPDDPVNVVCRSVVRNQKDFPDHYQQWTWMARNVQRKIKIQGADWDADPPDPWFGTWHHSKIKMWHDDDQKIKIKIFRQRQCLDDDDPDRPRGRDKDKIKTKTFADKDFPDCDVQWDWDDDDGIIMIIGTHHPRYIDITMIGGDPVVCVVDPPPPD

pLDDT: mean 94.07, std 10.78, range [28.8, 98.94]